Protein AF-A0AAN1BCL3-F1 (afdb_monomer_lite)

Sequence (289 aa):
MATKALRKRTASDFEHLSDETRLIKSPPLQEGLSFIKKKSGDKGGYDYWADVPSSGSYSTDADLGRRLAEEFIAFIGKHHNVGNASLLGSIMLDMEASATRGHKIGFMNAVNKYAMAGGYLSQLPQEEPPESTKHTHDPRPEAVLKLEGLLSEAAALLRANEDLQIAQVALNEHGIHTMYKIPGFRKPDALRDKIIAYRDGLRAFREMPIETFTKENEDQIAADMYEKHEDALREWKGAAPTREGAIEALKLFTEIDVFEGDFRSDGTLAQTLRLAALKYLEGLEGVVA

Radius of gyration: 28.47 Å; chains: 1; bounding box: 70×61×73 Å

pLDDT: mean 75.99, std 19.14, range [32.38, 97.88]

Structure (mmCIF, N/CA/C/O backbone):
data_AF-A0AAN1BCL3-F1
#
_entry.id   AF-A0AAN1BCL3-F1
#
loop_
_atom_site.group_PDB
_atom_site.id
_atom_site.type_symbol
_atom_site.label_atom_id
_atom_site.label_alt_id
_atom_site.label_comp_id
_atom_site.label_asym_id
_atom_site.label_entity_id
_atom_site.label_seq_id
_atom_site.pdbx_PDB_ins_code
_atom_site.Cartn_x
_atom_site.Cartn_y
_atom_site.Cartn_z
_atom_site.occupancy
_atom_site.B_iso_or_equiv
_atom_site.auth_seq_id
_atom_site.auth_comp_id
_atom_site.auth_asym_id
_atom_site.auth_atom_id
_atom_site.pdbx_PDB_model_num
ATOM 1 N N . MET A 1 1 ? -22.009 32.303 44.739 1.00 42.78 1 MET A N 1
ATOM 2 C CA . MET A 1 1 ? -22.139 30.892 45.175 1.00 42.78 1 MET A CA 1
ATOM 3 C C . MET A 1 1 ? -22.782 30.021 44.082 1.00 42.78 1 MET A C 1
ATOM 5 O O . MET A 1 1 ? -23.804 29.404 44.324 1.00 42.78 1 MET A O 1
ATOM 9 N N . ALA A 1 2 ? -22.187 29.945 42.884 1.00 41.62 2 ALA A N 1
ATOM 10 C CA . ALA A 1 2 ? -22.714 29.126 41.773 1.00 41.62 2 ALA A CA 1
ATOM 11 C C . ALA A 1 2 ? -21.654 28.213 41.119 1.00 41.62 2 ALA A C 1
ATOM 13 O O . ALA A 1 2 ? -21.967 27.401 40.261 1.00 41.62 2 ALA A O 1
ATOM 14 N N . THR A 1 3 ? -20.395 28.287 41.560 1.00 37.41 3 THR A N 1
ATOM 15 C CA . THR A 1 3 ? -19.264 27.569 40.947 1.00 37.41 3 THR A CA 1
ATOM 16 C C . THR A 1 3 ? -18.831 26.314 41.711 1.00 37.41 3 THR A C 1
ATOM 18 O O . THR A 1 3 ? -18.108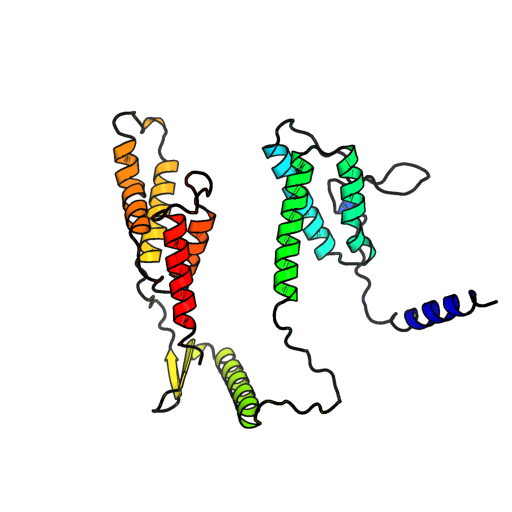 25.485 41.169 1.00 37.41 3 THR A O 1
ATOM 21 N N . LYS A 1 4 ? -19.303 26.114 42.952 1.00 34.88 4 LYS A N 1
ATOM 22 C CA . LYS A 1 4 ? -19.021 24.895 43.739 1.00 34.88 4 LYS A CA 1
ATOM 23 C C . LYS A 1 4 ? -19.988 23.738 43.454 1.00 34.88 4 LYS A C 1
ATOM 25 O O . LYS A 1 4 ? -19.592 22.588 43.603 1.00 34.88 4 LYS A O 1
ATOM 30 N N . ALA A 1 5 ? -21.215 24.022 43.013 1.00 34.91 5 ALA A N 1
ATOM 31 C CA . ALA A 1 5 ? -22.212 22.991 42.712 1.00 34.91 5 ALA A CA 1
ATOM 32 C C . ALA A 1 5 ? -21.953 22.293 41.362 1.00 34.91 5 ALA A C 1
ATOM 34 O O . ALA A 1 5 ? -22.168 21.089 41.248 1.00 34.91 5 ALA A O 1
ATOM 35 N N . LEU A 1 6 ? -21.399 23.008 40.372 1.00 33.75 6 LEU A N 1
ATOM 36 C CA . LEU A 1 6 ? -21.085 22.431 39.059 1.00 33.75 6 LEU A CA 1
ATOM 37 C C . LEU A 1 6 ? -19.873 21.485 39.070 1.00 33.75 6 LEU A C 1
ATOM 39 O O . LEU A 1 6 ? -19.777 20.621 38.211 1.00 33.75 6 LEU A O 1
ATOM 43 N N . ARG A 1 7 ? -18.971 21.613 40.053 1.00 36.62 7 ARG A N 1
ATOM 44 C CA . ARG A 1 7 ? -17.783 20.748 40.186 1.00 36.62 7 ARG A CA 1
ATOM 45 C C . ARG A 1 7 ? -18.067 19.412 40.877 1.00 36.62 7 ARG A C 1
ATOM 47 O O . ARG A 1 7 ? -17.247 18.509 40.794 1.00 36.62 7 ARG A O 1
ATOM 54 N N . LYS A 1 8 ? -19.200 19.296 41.580 1.00 35.00 8 LYS A N 1
ATOM 55 C CA . LYS A 1 8 ? -19.583 18.073 42.305 1.00 35.00 8 LYS A CA 1
ATOM 56 C C . LYS A 1 8 ? -20.411 17.105 41.455 1.00 35.00 8 LYS A C 1
ATOM 58 O O . LYS A 1 8 ? -20.368 15.913 41.719 1.00 35.00 8 LYS A O 1
ATOM 63 N N . ARG A 1 9 ? -21.118 17.596 40.429 1.00 34.34 9 ARG A N 1
ATOM 64 C CA . ARG A 1 9 ? -21.888 16.739 39.509 1.00 34.34 9 ARG A CA 1
ATOM 65 C C . ARG A 1 9 ? -21.005 16.014 38.490 1.00 34.34 9 ARG A C 1
ATOM 67 O O . ARG A 1 9 ? -21.198 14.832 38.276 1.00 34.34 9 ARG A O 1
ATOM 74 N N . THR A 1 10 ? -19.962 16.662 37.974 1.00 37.09 10 THR A N 1
ATOM 75 C CA . THR A 1 10 ? -19.021 16.037 37.024 1.00 37.09 10 THR A CA 1
ATOM 76 C C . THR A 1 10 ? -18.086 14.995 37.642 1.00 37.09 10 THR A C 1
ATOM 78 O O . THR A 1 10 ? -17.540 14.185 36.907 1.00 37.09 10 THR A O 1
ATOM 81 N N . ALA A 1 11 ? -17.906 14.990 38.967 1.00 34.50 11 ALA A N 1
ATOM 82 C CA . ALA A 1 11 ? -17.134 13.950 39.652 1.00 34.50 11 ALA A CA 1
ATOM 83 C C . ALA A 1 11 ? -17.967 12.683 39.923 1.00 34.50 11 ALA A C 1
ATOM 85 O O . ALA A 1 11 ? -17.442 11.582 39.843 1.00 34.50 11 ALA A O 1
ATOM 86 N N . SER A 1 12 ? -19.269 12.835 40.194 1.00 33.59 12 SER A N 1
ATOM 87 C CA . SER A 1 12 ? -20.155 11.713 40.538 1.00 33.59 12 SER A CA 1
ATOM 88 C C . SER A 1 12 ? -20.532 10.850 39.332 1.00 33.59 12 SER A C 1
ATOM 90 O O . SER A 1 12 ? -20.713 9.648 39.491 1.00 33.59 12 SER A O 1
ATOM 92 N N . ASP A 1 13 ? -20.625 11.439 38.137 1.00 33.81 13 ASP A N 1
ATOM 93 C CA . ASP A 1 13 ? -21.008 10.700 36.924 1.00 33.81 13 ASP A CA 1
ATOM 94 C C . ASP A 1 13 ? -19.828 9.914 36.310 1.00 33.81 13 ASP A C 1
ATOM 96 O O . ASP A 1 13 ? -20.034 9.064 35.449 1.00 33.81 13 ASP A O 1
ATOM 100 N N . PHE A 1 14 ? -18.594 10.150 36.779 1.00 36.44 14 PHE A N 1
ATOM 101 C CA . PHE A 1 14 ? -17.396 9.407 36.359 1.00 36.44 14 PHE A CA 1
ATOM 102 C C . PHE A 1 14 ? -17.005 8.259 37.305 1.00 36.44 14 PHE A C 1
ATOM 104 O O . PHE A 1 14 ? -16.210 7.408 36.914 1.00 36.44 14 PHE A O 1
ATOM 111 N N . GLU A 1 15 ? -17.565 8.192 38.517 1.00 34.78 15 GLU A N 1
ATOM 112 C CA . GLU A 1 15 ? -17.268 7.115 39.479 1.00 34.78 15 GLU A CA 1
ATOM 113 C C . GLU A 1 15 ? -18.115 5.847 39.271 1.00 34.78 15 GLU A C 1
ATOM 115 O O . GLU A 1 15 ? -17.874 4.845 39.934 1.00 34.78 15 GLU A O 1
ATOM 120 N N . HIS A 1 16 ? -19.061 5.835 38.321 1.00 32.38 16 HIS A N 1
ATOM 121 C CA . HIS A 1 16 ? -19.922 4.667 38.069 1.00 32.38 16 HIS A CA 1
ATOM 122 C C . HIS A 1 16 ? -19.569 3.824 36.831 1.00 32.38 16 HIS A C 1
ATOM 124 O O . HIS A 1 16 ? -20.281 2.870 36.530 1.00 32.38 16 HIS A O 1
ATOM 130 N N . LEU A 1 17 ? -18.456 4.113 36.146 1.00 37.88 17 LEU A N 1
ATOM 131 C CA . LEU A 1 17 ? -17.944 3.296 35.027 1.00 37.88 17 LEU A CA 1
ATOM 132 C C . LEU A 1 17 ? -16.694 2.471 35.390 1.00 37.88 17 LEU A C 1
ATOM 134 O O . LEU A 1 17 ? -16.038 1.905 34.516 1.00 37.88 17 LEU A O 1
ATOM 138 N N . SER A 1 18 ? -16.340 2.399 36.673 1.00 37.47 18 SER A N 1
ATOM 139 C CA . SER A 1 18 ? -15.049 1.883 37.130 1.00 37.47 18 SER A CA 1
ATOM 140 C C . SER A 1 18 ? -15.035 0.397 37.502 1.00 37.47 18 SER A C 1
ATOM 142 O O . SER A 1 18 ? -14.419 0.070 38.513 1.00 37.47 18 SER A O 1
ATOM 144 N N . ASP A 1 19 ? -15.669 -0.502 36.738 1.00 36.16 19 ASP A N 1
ATOM 145 C CA . ASP A 1 19 ? -15.554 -1.930 37.097 1.00 36.16 19 ASP A CA 1
ATOM 146 C C . ASP A 1 19 ? -15.383 -2.970 35.978 1.00 36.16 19 ASP A C 1
ATOM 148 O O . ASP A 1 19 ? -15.216 -4.140 36.298 1.00 36.16 19 ASP A O 1
ATOM 152 N N . GLU A 1 20 ? -15.296 -2.615 34.683 1.00 35.78 20 GLU A N 1
ATOM 153 C CA . GLU A 1 20 ? -15.062 -3.658 33.649 1.00 35.78 20 GLU A CA 1
ATOM 154 C C . GLU A 1 20 ? -14.077 -3.340 32.508 1.00 35.78 20 GLU A C 1
ATOM 156 O O . GLU A 1 20 ? -13.784 -4.215 31.691 1.00 35.78 20 GLU A O 1
ATOM 161 N N . THR A 1 21 ? -13.438 -2.166 32.460 1.00 40.84 21 THR A N 1
ATOM 162 C CA . THR A 1 21 ? -12.305 -1.957 31.536 1.00 40.84 21 THR A CA 1
ATOM 163 C C . THR A 1 21 ? -10.999 -2.304 32.237 1.00 40.84 21 THR A C 1
ATOM 165 O O . THR A 1 21 ? -10.451 -1.522 33.009 1.00 40.84 21 THR A O 1
ATOM 168 N N . ARG A 1 22 ? -10.471 -3.502 31.959 1.00 41.59 22 ARG A N 1
ATOM 169 C CA . ARG A 1 22 ? -9.084 -3.870 32.281 1.00 41.59 22 ARG A CA 1
ATOM 170 C C . ARG A 1 22 ? -8.158 -2.743 31.804 1.00 41.59 22 ARG A C 1
ATOM 172 O O . ARG A 1 22 ? -7.902 -2.632 30.610 1.00 41.59 22 ARG A O 1
ATOM 179 N N . LEU A 1 23 ? -7.677 -1.902 32.723 1.00 55.88 23 LEU A N 1
ATOM 180 C CA . LEU A 1 23 ? -6.707 -0.843 32.443 1.00 55.88 23 LEU A CA 1
ATOM 181 C C . LEU A 1 23 ? -5.498 -1.472 31.745 1.00 55.88 23 LEU A C 1
ATOM 183 O O . LEU A 1 23 ? -4.721 -2.192 32.376 1.00 55.88 23 LEU A O 1
ATOM 187 N N . ILE A 1 24 ? -5.350 -1.231 30.440 1.00 64.81 24 ILE A N 1
ATOM 188 C CA . ILE A 1 24 ? -4.189 -1.692 29.679 1.00 64.81 24 ILE A CA 1
ATOM 189 C C . ILE A 1 24 ? -2.973 -0.966 30.246 1.00 64.81 24 ILE A C 1
ATOM 191 O O . ILE A 1 24 ? -2.725 0.208 29.963 1.00 64.81 24 ILE A O 1
ATOM 195 N N . LYS A 1 25 ? -2.230 -1.665 31.105 1.00 73.06 25 LYS A N 1
ATOM 196 C CA . LYS A 1 25 ? -1.028 -1.138 31.740 1.00 73.06 25 LYS A CA 1
ATOM 197 C C . LYS A 1 25 ? 0.053 -0.991 30.670 1.00 73.06 25 LYS A C 1
ATOM 199 O O . LYS A 1 25 ? 0.495 -1.977 30.085 1.00 73.06 25 LYS A O 1
ATOM 204 N N . SER A 1 26 ? 0.450 0.247 30.399 1.00 77.69 26 SER A N 1
ATOM 205 C CA . SER A 1 26 ? 1.563 0.553 29.500 1.00 77.69 26 SER A CA 1
ATOM 206 C C . SER A 1 26 ? 2.892 0.340 30.231 1.00 77.69 26 SER A C 1
ATOM 208 O O . SER A 1 26 ? 2.991 0.721 31.404 1.00 77.69 26 SER A O 1
ATOM 210 N N . PRO A 1 27 ? 3.924 -0.225 29.580 1.00 85.00 27 PRO A N 1
ATOM 211 C CA . PRO A 1 27 ? 5.282 -0.133 30.098 1.00 85.00 27 PRO A CA 1
ATOM 212 C C . PRO A 1 27 ? 5.738 1.341 30.121 1.00 85.00 27 PRO A C 1
ATOM 214 O O . PRO A 1 27 ? 5.121 2.189 29.457 1.00 85.00 27 PRO A O 1
ATOM 217 N N . PRO A 1 28 ? 6.793 1.672 30.890 1.00 85.81 28 PRO A N 1
ATOM 218 C CA . PRO A 1 28 ? 7.427 2.987 30.842 1.00 85.81 28 PRO A CA 1
ATOM 219 C C . PRO A 1 28 ? 7.809 3.379 29.408 1.00 85.81 28 PRO A C 1
ATOM 221 O O . PRO A 1 28 ? 8.289 2.546 28.644 1.00 85.81 28 PRO A O 1
ATOM 224 N N . LEU A 1 29 ? 7.607 4.647 29.038 1.00 88.19 29 LEU A N 1
ATOM 225 C CA . LEU A 1 29 ? 7.753 5.099 27.646 1.00 88.19 29 LEU A CA 1
ATOM 226 C C . LEU A 1 29 ? 9.155 4.840 27.087 1.00 88.19 29 LEU A C 1
ATOM 228 O O . LEU A 1 29 ? 9.287 4.360 25.971 1.00 88.19 29 LEU A O 1
ATOM 232 N N . GLN A 1 30 ? 10.188 5.080 27.890 1.00 86.19 30 GLN A N 1
ATOM 233 C CA . GLN A 1 30 ? 11.587 4.871 27.517 1.00 86.19 30 GLN A CA 1
ATOM 234 C C . GLN A 1 30 ? 11.972 3.395 27.313 1.00 86.19 30 GLN A C 1
ATOM 236 O O . GLN A 1 30 ? 13.054 3.109 26.816 1.00 86.19 30 GLN A O 1
ATOM 241 N N . GLU A 1 31 ? 11.126 2.451 27.738 1.00 87.19 31 GLU A N 1
ATOM 242 C CA . GLU A 1 31 ? 11.320 1.017 27.479 1.00 87.19 31 GLU A CA 1
ATOM 243 C C . GLU A 1 31 ? 10.622 0.567 26.189 1.00 87.19 31 GLU A C 1
ATOM 245 O O . GLU A 1 31 ? 10.960 -0.484 25.650 1.00 87.19 31 GLU A O 1
ATOM 250 N N . GLY A 1 32 ? 9.642 1.337 25.704 1.00 88.38 32 GLY A N 1
ATOM 251 C CA . GLY A 1 32 ? 8.846 0.993 24.524 1.00 88.38 32 GLY A CA 1
ATOM 252 C C . GLY A 1 32 ? 9.018 1.919 23.323 1.00 88.38 32 GLY A C 1
ATOM 253 O O . GLY A 1 32 ? 8.498 1.588 22.263 1.00 88.38 32 GLY A O 1
ATOM 254 N N . LEU A 1 33 ? 9.697 3.056 23.491 1.00 94.19 33 LEU A N 1
ATOM 255 C CA . LEU A 1 33 ? 9.977 4.038 22.448 1.00 94.19 33 LEU A CA 1
ATOM 256 C C . LEU A 1 33 ? 11.454 4.439 22.514 1.00 94.19 33 LEU A C 1
ATOM 258 O O . LEU A 1 33 ? 11.887 5.116 23.447 1.00 94.19 33 LEU A O 1
ATOM 262 N N . SER A 1 34 ? 12.215 4.025 21.505 1.00 94.94 34 SER A N 1
ATOM 263 C CA . SER A 1 34 ? 13.675 4.143 21.407 1.00 94.94 34 SER A CA 1
ATOM 264 C C . SER A 1 34 ? 14.190 5.582 21.428 1.00 94.94 34 SER A C 1
ATOM 266 O O . SER A 1 34 ? 15.331 5.831 21.811 1.00 94.94 34 SER A O 1
ATOM 268 N N . PHE A 1 35 ? 13.328 6.524 21.054 1.00 95.38 35 PHE A N 1
ATOM 269 C CA . PHE A 1 35 ? 13.601 7.955 20.970 1.00 95.38 35 PHE A CA 1
ATOM 270 C C . PHE A 1 35 ? 13.055 8.740 22.173 1.00 95.38 35 PHE A C 1
ATOM 272 O O . PHE A 1 35 ? 12.990 9.967 22.135 1.00 95.38 35 PHE A O 1
ATOM 279 N N . ILE A 1 36 ? 12.639 8.053 23.244 1.00 94.62 36 ILE A N 1
ATOM 280 C CA . ILE A 1 36 ? 12.182 8.685 24.482 1.00 94.62 36 ILE A CA 1
ATOM 281 C C . ILE A 1 36 ? 13.123 8.330 25.624 1.00 94.62 36 ILE A C 1
ATOM 283 O O . ILE A 1 36 ? 13.410 7.163 25.884 1.00 94.62 36 ILE A O 1
ATOM 287 N N . LYS A 1 37 ? 13.536 9.340 26.390 1.00 93.00 37 LYS A N 1
ATOM 288 C CA . LYS A 1 37 ? 14.281 9.140 27.637 1.00 93.00 37 LYS A CA 1
ATOM 289 C C . LYS A 1 37 ? 13.592 9.803 28.811 1.00 93.00 37 LYS A C 1
ATOM 291 O O . LYS A 1 37 ? 13.011 10.880 28.715 1.00 93.00 37 LYS A O 1
ATOM 296 N N . LYS A 1 38 ? 13.680 9.162 29.974 1.00 89.56 38 LYS A N 1
ATOM 297 C CA . LYS A 1 38 ? 13.259 9.781 31.232 1.00 89.56 38 LYS A CA 1
ATOM 298 C C . LYS A 1 38 ? 14.266 10.869 31.604 1.00 89.56 38 LYS A C 1
ATOM 300 O O . LYS A 1 38 ? 15.465 10.601 31.641 1.00 89.56 38 LYS A O 1
ATOM 305 N N . LYS A 1 39 ? 13.789 12.079 31.899 1.00 87.31 39 LYS A N 1
ATOM 306 C CA . LYS A 1 39 ? 14.662 13.171 32.353 1.00 87.31 39 LYS A CA 1
ATOM 307 C C . LYS A 1 39 ? 15.209 12.837 33.744 1.00 87.31 39 LYS A C 1
ATOM 309 O O . LYS A 1 39 ? 14.451 12.493 34.651 1.00 87.31 39 LYS A O 1
ATOM 314 N N . SER A 1 40 ? 16.526 12.931 33.905 1.00 71.62 40 SER A N 1
ATOM 315 C CA . SER A 1 40 ? 17.203 12.728 35.188 1.00 71.62 40 SER A CA 1
ATOM 316 C C . SER A 1 40 ? 17.125 14.013 36.020 1.00 71.62 40 SER A C 1
ATOM 318 O O . SER A 1 40 ? 17.829 14.976 35.729 1.00 71.62 40 SER A O 1
ATOM 320 N N . GLY A 1 41 ? 16.252 14.056 37.033 1.00 62.88 41 GLY A N 1
ATOM 321 C CA . GLY A 1 41 ? 16.150 15.177 37.979 1.00 62.88 41 GLY A CA 1
ATOM 322 C C . GLY A 1 41 ? 14.835 15.216 38.772 1.00 62.88 41 GLY A C 1
ATOM 323 O O . GLY A 1 41 ? 13.891 14.498 38.453 1.00 62.88 41 GLY A O 1
ATOM 324 N N . ASP A 1 42 ? 14.764 16.094 39.784 1.00 52.94 42 ASP A N 1
ATOM 325 C CA . ASP A 1 42 ? 13.612 16.258 40.704 1.00 52.94 42 ASP A CA 1
ATOM 326 C C . ASP A 1 42 ? 12.309 16.717 40.025 1.00 52.94 42 ASP A C 1
ATOM 328 O O . ASP A 1 42 ? 11.222 16.631 40.597 1.00 52.94 42 ASP A O 1
ATOM 332 N N . LYS A 1 43 ? 12.394 17.194 38.781 1.00 54.84 43 LYS A N 1
ATOM 333 C CA . LYS A 1 43 ? 11.236 17.494 37.939 1.00 54.84 43 LYS A CA 1
ATOM 334 C C . LYS A 1 43 ? 11.010 16.298 37.024 1.00 54.84 43 LYS A C 1
ATOM 336 O O . LYS A 1 43 ? 11.602 16.220 35.951 1.00 54.84 43 LYS A O 1
ATOM 341 N N . GLY A 1 44 ? 10.201 15.344 37.480 1.00 65.31 44 GLY A N 1
ATOM 342 C CA . GLY A 1 44 ? 9.823 14.181 36.678 1.00 65.31 44 GLY A CA 1
ATOM 343 C C . GLY A 1 44 ? 9.318 14.575 35.282 1.00 65.31 44 GLY A C 1
ATOM 344 O O . GLY A 1 44 ? 8.756 15.651 35.092 1.00 65.31 44 GLY A O 1
ATOM 345 N N . GLY A 1 45 ? 9.532 13.706 34.295 1.00 83.69 45 GLY A N 1
ATOM 346 C CA . GLY A 1 45 ? 9.108 13.934 32.915 1.00 83.69 45 GLY A CA 1
ATOM 347 C C . GLY A 1 45 ? 9.940 13.143 31.912 1.00 83.69 45 GLY A C 1
ATOM 348 O O . GLY A 1 45 ? 10.849 12.396 32.287 1.00 83.69 45 GLY A O 1
ATOM 349 N N . TYR A 1 46 ? 9.630 13.339 30.634 1.00 89.50 46 TYR A N 1
ATOM 350 C CA . TYR A 1 46 ? 10.317 12.706 29.514 1.00 89.50 46 TYR A CA 1
ATOM 351 C C . TYR A 1 46 ? 10.907 13.759 28.574 1.00 89.50 46 TYR A C 1
ATOM 353 O O . TYR A 1 46 ? 10.434 14.899 28.505 1.00 89.50 46 TYR A O 1
ATOM 361 N N . ASP A 1 47 ? 12.000 13.380 27.932 1.00 90.88 47 ASP A N 1
ATOM 362 C CA . ASP A 1 47 ? 12.456 13.923 26.663 1.00 90.88 47 ASP A CA 1
ATOM 363 C C . ASP A 1 47 ? 11.865 13.022 25.581 1.00 90.88 47 ASP A C 1
ATOM 365 O O . ASP A 1 47 ? 12.163 11.825 25.544 1.00 90.88 47 ASP A O 1
ATOM 369 N N . TYR A 1 48 ? 10.944 13.576 24.801 1.00 93.31 48 TYR A N 1
ATOM 370 C CA . TYR A 1 48 ? 10.155 12.856 23.810 1.00 93.31 48 TYR A CA 1
ATOM 371 C C . TYR A 1 48 ? 10.844 12.795 22.439 1.00 93.31 48 TYR A C 1
ATOM 373 O O . TYR A 1 48 ? 10.262 12.249 21.501 1.00 93.31 48 TYR A O 1
ATOM 381 N N . TRP A 1 49 ? 12.056 13.350 22.317 1.00 95.44 49 TRP A N 1
ATOM 382 C CA . TRP A 1 49 ? 12.892 13.263 21.121 1.00 95.44 49 TRP A CA 1
ATOM 383 C C . TRP A 1 49 ? 14.383 13.191 21.490 1.00 95.44 49 TRP A C 1
ATOM 385 O O . TRP A 1 49 ? 15.200 14.040 21.123 1.00 95.44 49 TRP A O 1
ATOM 395 N N . ALA A 1 50 ? 14.731 12.157 22.247 1.00 93.50 50 ALA A N 1
ATOM 396 C CA . ALA A 1 50 ? 16.056 11.955 22.807 1.00 93.50 50 ALA A CA 1
ATOM 397 C C . ALA A 1 50 ? 16.950 11.115 21.881 1.00 93.50 50 ALA A C 1
ATOM 399 O O . ALA A 1 50 ? 16.539 10.071 21.377 1.00 93.50 50 ALA A O 1
ATOM 400 N N . ASP A 1 51 ? 18.198 11.562 21.704 1.00 90.69 51 ASP A N 1
ATOM 401 C CA . ASP A 1 51 ? 19.289 10.818 21.049 1.00 90.69 51 ASP A CA 1
ATOM 402 C C . ASP A 1 51 ? 19.013 10.363 19.609 1.00 90.69 51 ASP A C 1
ATOM 404 O O . ASP A 1 51 ? 19.639 9.422 19.119 1.00 90.69 51 ASP A O 1
ATOM 408 N N . VAL A 1 52 ? 18.112 11.048 18.904 1.00 95.19 52 VAL A N 1
ATOM 409 C CA . VAL A 1 52 ? 17.867 10.782 17.486 1.00 95.19 52 VAL A CA 1
ATOM 410 C C . VAL A 1 52 ? 18.995 11.408 16.654 1.00 95.19 52 VAL A C 1
ATOM 412 O O . VAL A 1 52 ? 19.131 12.636 16.644 1.00 95.19 52 VAL A O 1
ATOM 415 N N . PRO A 1 53 ? 19.827 10.607 15.961 1.00 93.06 53 PRO A N 1
ATOM 416 C CA . PRO A 1 53 ? 20.946 11.134 15.194 1.00 93.06 53 PRO A CA 1
ATOM 417 C C . PRO A 1 53 ? 20.468 11.900 13.957 1.00 93.06 53 PRO A C 1
ATOM 419 O O . PRO A 1 53 ? 19.533 11.492 13.276 1.00 93.06 53 PRO A O 1
ATOM 422 N N . SER A 1 54 ? 21.170 12.984 13.629 1.00 90.50 54 SER A N 1
ATOM 423 C CA . SER A 1 54 ? 21.049 13.661 12.337 1.00 90.50 54 SER A CA 1
ATOM 424 C C . SER A 1 54 ? 22.135 13.159 11.397 1.00 90.50 54 SER A C 1
ATOM 426 O O . SER A 1 54 ? 23.318 13.188 11.739 1.00 90.50 54 SER A O 1
ATOM 428 N N . SER A 1 55 ? 21.739 12.705 10.211 1.00 85.19 55 SER A N 1
ATOM 429 C CA . SER A 1 55 ? 22.667 12.256 9.167 1.00 85.19 55 SER A CA 1
ATOM 430 C C . SER A 1 55 ? 23.164 13.398 8.275 1.00 85.19 55 SER A C 1
ATOM 432 O O . SER A 1 55 ? 24.083 13.208 7.482 1.00 85.19 55 SER A O 1
ATOM 434 N N . GLY A 1 56 ? 22.529 14.573 8.357 1.00 84.06 56 GLY A N 1
ATOM 435 C CA . GLY A 1 56 ? 22.740 15.687 7.427 1.00 84.06 56 GLY A CA 1
ATOM 436 C C . GLY A 1 56 ? 22.097 15.488 6.047 1.00 84.06 56 GLY A C 1
ATOM 437 O O . GLY A 1 56 ? 22.109 16.415 5.239 1.00 84.06 56 GLY A O 1
ATOM 438 N N . SER A 1 57 ? 21.500 14.321 5.777 1.00 93.56 57 SER A N 1
ATOM 439 C CA . SER A 1 57 ? 20.747 14.031 4.556 1.00 93.56 57 SER A CA 1
ATOM 440 C C . SER A 1 57 ? 19.248 14.045 4.834 1.00 93.56 57 SER A C 1
ATOM 442 O O . SER A 1 57 ? 18.756 13.338 5.713 1.00 93.56 57 SER A O 1
ATOM 444 N N . TYR A 1 58 ? 18.499 14.809 4.036 1.00 93.25 58 TYR A N 1
ATOM 445 C CA . TYR A 1 58 ? 17.045 14.890 4.166 1.00 93.25 58 TYR A CA 1
ATOM 446 C C . TYR A 1 58 ? 16.364 13.522 4.030 1.00 93.25 58 TYR A C 1
ATOM 448 O O . TYR A 1 58 ? 15.478 13.212 4.823 1.00 93.25 58 TYR A O 1
ATOM 456 N N . SER A 1 59 ? 16.761 12.713 3.040 1.00 86.69 59 SER A N 1
ATOM 457 C CA . SER A 1 59 ? 16.130 11.415 2.771 1.00 86.69 59 SER A CA 1
ATOM 458 C C . SER A 1 59 ? 16.384 10.423 3.903 1.00 86.69 59 SER A C 1
ATOM 460 O O . SER A 1 59 ? 15.447 9.803 4.395 1.00 86.69 59 SER A O 1
ATOM 462 N N . THR A 1 60 ? 17.626 10.341 4.376 1.00 94.44 60 THR A N 1
ATOM 463 C CA . THR A 1 60 ? 18.016 9.459 5.480 1.00 94.44 60 THR A CA 1
ATOM 464 C C . THR A 1 60 ? 17.320 9.849 6.785 1.00 94.44 60 THR A C 1
ATOM 466 O O . THR A 1 60 ? 16.794 8.985 7.485 1.00 94.44 60 THR A O 1
ATOM 469 N N . ASP A 1 61 ? 17.251 11.147 7.094 1.00 93.94 61 ASP A N 1
ATOM 470 C CA . ASP A 1 61 ? 16.529 11.649 8.267 1.00 93.94 61 ASP A CA 1
ATOM 471 C C . ASP A 1 61 ? 15.011 11.414 8.147 1.00 93.94 61 ASP A C 1
ATOM 473 O O . ASP A 1 61 ? 14.341 11.116 9.136 1.00 93.94 61 ASP A O 1
ATOM 477 N N . ALA A 1 62 ? 14.444 11.521 6.940 1.00 95.19 62 ALA A N 1
ATOM 478 C CA . ALA A 1 62 ? 13.035 11.214 6.694 1.00 95.19 62 ALA A CA 1
ATOM 479 C C . ALA A 1 62 ? 12.729 9.721 6.860 1.00 95.19 62 ALA A C 1
ATOM 481 O O . ALA A 1 62 ? 11.707 9.367 7.453 1.00 95.19 62 ALA A O 1
ATOM 482 N N . ASP A 1 63 ? 13.618 8.841 6.408 1.00 96.50 63 ASP A N 1
ATOM 483 C CA . ASP A 1 63 ? 13.489 7.404 6.634 1.00 96.50 63 ASP A CA 1
ATOM 484 C C . ASP A 1 63 ? 13.603 7.040 8.114 1.00 96.50 63 ASP A C 1
ATOM 486 O O . ASP A 1 63 ? 12.821 6.219 8.601 1.00 96.50 63 ASP A O 1
ATOM 490 N N . LEU A 1 64 ? 14.518 7.674 8.851 1.00 96.88 64 LEU A N 1
ATOM 491 C CA . LEU A 1 64 ? 14.616 7.491 10.297 1.00 96.88 64 LEU A CA 1
ATOM 492 C C . LEU A 1 64 ? 13.347 7.988 11.002 1.00 96.88 64 LEU A C 1
ATOM 494 O O . LEU A 1 64 ? 12.755 7.245 11.780 1.00 96.88 64 LEU A O 1
ATOM 498 N N . GLY A 1 65 ? 12.866 9.189 10.666 1.00 96.81 65 GLY A N 1
ATOM 499 C CA . GLY A 1 65 ? 11.613 9.731 11.200 1.00 96.81 65 GLY A CA 1
ATOM 500 C C . GLY A 1 65 ? 10.414 8.812 10.949 1.00 96.81 65 GLY A C 1
ATOM 501 O O . GLY A 1 65 ? 9.611 8.587 11.852 1.00 96.81 65 GLY A O 1
ATOM 502 N N . ARG A 1 66 ? 10.320 8.214 9.754 1.00 97.75 66 ARG A N 1
ATOM 503 C CA . ARG A 1 66 ? 9.287 7.221 9.421 1.00 97.75 66 ARG A CA 1
ATOM 504 C C . ARG A 1 66 ? 9.367 5.979 10.312 1.00 97.75 66 ARG A C 1
ATOM 506 O O . ARG A 1 66 ? 8.339 5.561 10.834 1.00 97.75 66 ARG A O 1
ATOM 513 N N . ARG A 1 67 ? 10.561 5.410 10.514 1.00 97.56 67 ARG A N 1
ATOM 514 C CA . ARG A 1 67 ? 10.749 4.224 11.375 1.00 97.56 67 ARG A CA 1
ATOM 515 C C . ARG A 1 67 ? 10.348 4.499 12.825 1.00 97.56 67 ARG A C 1
ATOM 517 O O . ARG A 1 67 ? 9.662 3.682 13.430 1.00 97.56 67 ARG A O 1
ATOM 524 N N . LEU A 1 68 ? 10.720 5.661 13.363 1.00 97.88 68 LEU A N 1
ATOM 525 C CA . LEU A 1 68 ? 10.348 6.060 14.727 1.00 97.88 68 LEU A CA 1
ATOM 526 C C . LEU A 1 68 ? 8.834 6.293 14.865 1.00 97.88 68 LEU A C 1
ATOM 528 O O . LEU A 1 68 ? 8.249 5.970 15.897 1.00 97.88 68 LEU A O 1
ATOM 532 N N . ALA A 1 69 ? 8.168 6.794 13.820 1.00 97.38 69 ALA A N 1
ATOM 533 C CA . ALA A 1 69 ? 6.710 6.886 13.800 1.00 97.38 69 ALA A CA 1
ATOM 534 C C . ALA A 1 69 ? 6.035 5.510 13.766 1.00 97.38 69 ALA A C 1
ATOM 536 O O . ALA A 1 69 ? 5.028 5.316 14.436 1.00 97.38 69 ALA A O 1
ATOM 537 N N . GLU A 1 70 ? 6.569 4.545 13.018 1.00 96.56 70 GLU A N 1
ATOM 538 C CA . GLU A 1 70 ? 6.049 3.170 13.011 1.00 96.56 70 GLU A CA 1
ATOM 539 C C . GLU A 1 70 ? 6.188 2.511 14.393 1.00 96.56 70 GLU A C 1
ATOM 541 O O . GLU A 1 70 ? 5.241 1.880 14.866 1.00 96.56 70 GLU A O 1
ATOM 546 N N . GLU A 1 71 ? 7.310 2.736 15.083 1.00 96.62 71 GLU A N 1
ATOM 547 C CA . GLU A 1 71 ? 7.506 2.327 16.480 1.00 96.62 71 GLU A CA 1
ATOM 548 C C . GLU A 1 71 ? 6.475 2.984 17.415 1.00 96.62 71 GLU A C 1
ATOM 550 O O . GLU A 1 71 ? 5.809 2.298 18.195 1.00 96.62 71 GLU A O 1
ATOM 555 N N . PHE A 1 72 ? 6.272 4.299 17.280 1.00 96.12 72 PHE A N 1
ATOM 556 C CA . PHE A 1 72 ? 5.261 5.053 18.022 1.00 96.12 72 PHE A CA 1
ATOM 557 C C . PHE A 1 72 ? 3.845 4.512 17.815 1.00 96.12 72 PHE A C 1
ATOM 559 O O . PHE A 1 72 ? 3.133 4.258 18.789 1.00 96.12 72 PHE A O 1
ATOM 566 N N . ILE A 1 73 ? 3.439 4.299 16.563 1.00 95.25 73 ILE A N 1
ATOM 567 C CA . ILE A 1 73 ? 2.111 3.784 16.218 1.00 95.25 73 ILE A CA 1
ATOM 568 C C . ILE A 1 73 ? 1.913 2.371 16.775 1.00 95.25 73 ILE A C 1
ATOM 570 O O . ILE A 1 73 ? 0.868 2.086 17.366 1.00 95.25 73 ILE A O 1
ATOM 574 N N . ALA A 1 74 ? 2.918 1.498 16.651 1.00 93.88 74 ALA A N 1
ATOM 575 C CA . ALA A 1 74 ? 2.867 0.153 17.218 1.00 93.88 74 ALA A CA 1
ATOM 576 C C . ALA A 1 74 ? 2.702 0.189 18.747 1.00 93.88 74 ALA A C 1
ATOM 578 O O . ALA A 1 74 ? 1.884 -0.551 19.304 1.00 93.88 74 ALA A O 1
ATOM 579 N N . PHE A 1 75 ? 3.426 1.084 19.424 1.00 93.81 75 PHE A N 1
ATOM 580 C CA . PHE A 1 75 ? 3.335 1.267 20.868 1.00 93.81 75 PHE A CA 1
ATOM 581 C C . PHE A 1 75 ? 1.944 1.732 21.308 1.00 93.81 75 PHE A C 1
ATOM 583 O O . PHE A 1 75 ? 1.329 1.092 22.165 1.00 93.81 75 PHE A O 1
ATOM 590 N N . ILE A 1 76 ? 1.413 2.811 20.718 1.00 90.50 76 ILE A N 1
ATOM 591 C CA . ILE A 1 76 ? 0.104 3.347 21.122 1.00 90.50 76 ILE A CA 1
ATOM 592 C C . ILE A 1 76 ? -1.051 2.429 20.719 1.00 90.50 76 ILE A C 1
ATOM 594 O O . ILE A 1 76 ? -2.052 2.394 21.426 1.00 90.50 76 ILE A O 1
ATOM 598 N N . GLY A 1 77 ? -0.917 1.653 19.638 1.00 88.00 77 GLY A N 1
ATOM 599 C CA . GLY A 1 77 ? -1.904 0.640 19.262 1.00 88.00 77 GLY A CA 1
ATOM 600 C C . GLY A 1 77 ? -1.959 -0.501 20.280 1.00 88.00 77 GLY A C 1
ATOM 601 O O . GLY A 1 77 ? -3.035 -0.875 20.756 1.00 88.00 77 GLY A O 1
ATOM 602 N N . LYS A 1 78 ? -0.789 -1.016 20.683 1.00 88.88 78 LYS A N 1
ATOM 603 C CA . LYS A 1 78 ? -0.669 -2.098 21.674 1.00 88.88 78 LYS A CA 1
ATOM 604 C C . LYS A 1 78 ? -1.048 -1.657 23.089 1.00 88.88 78 LYS A C 1
ATOM 606 O O . LYS A 1 78 ? -1.604 -2.444 23.852 1.00 88.88 78 LYS A O 1
ATOM 611 N N . HIS A 1 79 ? -0.752 -0.410 23.442 1.00 88.19 79 HIS A N 1
ATOM 612 C CA . HIS A 1 79 ? -0.974 0.159 24.769 1.00 88.19 79 HIS A CA 1
ATOM 613 C C . HIS A 1 79 ? -1.956 1.335 24.711 1.00 88.19 79 HIS A C 1
ATOM 615 O O . HIS A 1 79 ? -1.679 2.402 25.259 1.00 88.19 79 HIS A O 1
ATOM 621 N N . HIS A 1 80 ? -3.097 1.168 24.041 1.00 79.81 80 HIS A N 1
ATOM 622 C CA . HIS A 1 80 ? -4.069 2.247 23.868 1.00 79.81 80 HIS A CA 1
ATOM 623 C C . HIS A 1 80 ? -4.700 2.648 25.212 1.00 79.81 80 HIS A C 1
ATOM 625 O O . HIS A 1 80 ? -5.407 1.881 25.861 1.00 79.81 80 HIS A O 1
ATOM 631 N N . ASN A 1 81 ? -4.406 3.868 25.660 1.00 79.69 81 ASN A N 1
ATOM 632 C CA . ASN A 1 81 ? -4.987 4.488 26.849 1.00 79.69 81 ASN A CA 1
ATOM 633 C C . ASN A 1 81 ? -4.981 6.018 26.691 1.00 79.69 81 ASN A C 1
ATOM 635 O O . ASN A 1 81 ? -4.294 6.557 25.820 1.00 79.69 81 ASN A O 1
ATOM 639 N N . VAL A 1 82 ? -5.730 6.722 27.545 1.00 70.81 82 VAL A N 1
ATOM 640 C CA . VAL A 1 82 ? -5.883 8.190 27.478 1.00 70.81 82 VAL A CA 1
ATOM 641 C C . VAL A 1 82 ? -4.538 8.922 27.581 1.00 70.81 82 VAL A C 1
ATOM 643 O O . VAL A 1 82 ? -4.334 9.923 26.900 1.00 70.81 82 VAL A O 1
ATOM 646 N N . GLY A 1 83 ? -3.597 8.410 28.382 1.00 73.38 83 GLY A N 1
ATOM 647 C CA . GLY A 1 83 ? -2.251 8.981 28.488 1.00 73.38 83 GLY A CA 1
ATOM 648 C C . GLY A 1 83 ? -1.498 8.902 27.160 1.00 73.38 83 GLY A C 1
ATOM 649 O O . GLY A 1 83 ? -1.015 9.914 26.650 1.00 73.38 83 GLY A O 1
ATOM 650 N N . ASN A 1 84 ? -1.489 7.717 26.552 1.00 80.19 84 ASN A N 1
ATOM 651 C CA . ASN A 1 84 ? -0.811 7.452 25.287 1.00 80.19 84 ASN A CA 1
ATOM 652 C C . ASN A 1 84 ? -1.457 8.183 24.096 1.00 80.19 84 ASN A C 1
ATOM 654 O O . ASN A 1 84 ? -0.747 8.578 23.174 1.00 80.19 84 ASN A O 1
ATOM 658 N N . ALA A 1 85 ? -2.765 8.461 24.148 1.00 72.19 85 ALA A N 1
ATOM 659 C CA . ALA A 1 85 ? -3.463 9.261 23.135 1.00 72.19 85 ALA A CA 1
ATOM 660 C C . ALA A 1 85 ? -2.954 10.714 23.038 1.00 72.19 85 ALA A C 1
ATOM 662 O O . ALA A 1 85 ? -3.104 11.351 21.998 1.00 72.19 85 ALA A O 1
ATOM 663 N N . SER A 1 86 ? -2.331 11.241 24.098 1.00 78.69 86 SER A N 1
ATOM 664 C CA . SER A 1 86 ? -1.806 12.614 24.136 1.00 78.69 86 SER A CA 1
ATOM 665 C C . SER A 1 86 ? -0.324 12.742 23.749 1.00 78.69 86 SER A C 1
ATOM 667 O O . SER A 1 86 ? 0.163 13.854 23.540 1.00 78.69 86 SER A O 1
ATOM 669 N N . LEU A 1 87 ? 0.392 11.619 23.605 1.00 85.94 87 LEU A N 1
ATOM 670 C CA . LEU A 1 87 ? 1.848 11.595 23.410 1.00 85.94 87 LEU A CA 1
ATOM 671 C C . LEU A 1 87 ? 2.317 12.287 22.134 1.00 85.94 87 LEU A C 1
ATOM 673 O O . LEU A 1 87 ? 3.379 12.906 22.145 1.00 85.94 87 LEU A O 1
ATOM 677 N N . LEU A 1 88 ? 1.531 12.218 21.053 1.00 91.38 88 LEU A N 1
ATOM 678 C CA . LEU A 1 88 ? 1.908 12.828 19.776 1.00 91.38 88 LEU A CA 1
ATOM 679 C C . LEU A 1 88 ? 2.193 14.328 19.934 1.00 91.38 88 LEU A C 1
ATOM 681 O O . LEU A 1 88 ? 3.169 14.825 19.382 1.00 91.38 88 LEU A O 1
ATOM 685 N N . GLY A 1 89 ? 1.393 15.035 20.738 1.00 85.56 89 GLY A N 1
ATOM 686 C CA . GLY A 1 89 ? 1.606 16.457 21.001 1.00 85.56 89 GLY A CA 1
ATOM 687 C C . GLY A 1 89 ? 2.932 16.731 21.714 1.00 85.56 89 GLY A C 1
ATOM 688 O O . GLY A 1 89 ? 3.650 17.652 21.337 1.00 85.56 89 GLY A O 1
ATOM 689 N N . SER A 1 90 ? 3.293 15.912 22.706 1.00 88.44 90 SER A N 1
ATOM 690 C CA . SER A 1 90 ? 4.568 16.047 23.425 1.00 88.44 90 SER A CA 1
ATOM 691 C C . SER A 1 90 ? 5.775 15.723 22.545 1.00 88.44 90 SER A C 1
ATOM 693 O O . SER A 1 90 ? 6.754 16.464 22.573 1.00 88.44 90 SER A O 1
ATOM 695 N N . ILE A 1 91 ? 5.681 14.678 21.718 1.00 94.56 91 ILE A N 1
ATOM 696 C CA . ILE A 1 91 ? 6.717 14.319 20.739 1.00 94.56 91 ILE A CA 1
ATOM 697 C C . ILE A 1 91 ? 6.924 15.464 19.747 1.00 94.56 91 ILE A C 1
ATOM 699 O O . ILE A 1 91 ? 8.055 15.878 19.521 1.00 94.56 91 ILE A O 1
ATOM 703 N N . MET 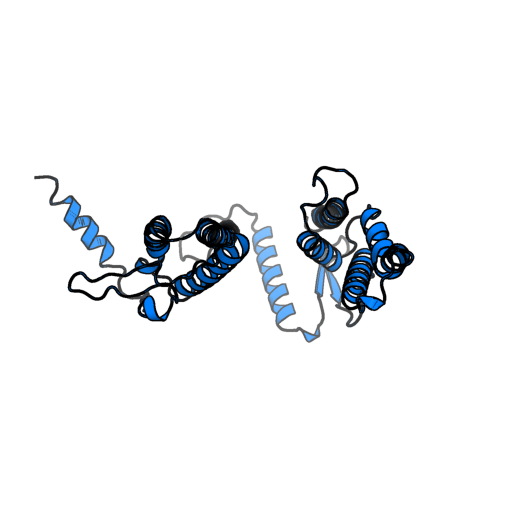A 1 92 ? 5.845 16.031 19.201 1.00 93.81 92 MET A N 1
ATOM 704 C CA . MET A 1 92 ? 5.943 17.139 18.248 1.00 93.81 92 MET A CA 1
ATOM 705 C C . MET A 1 92 ? 6.602 18.388 18.843 1.00 93.81 92 MET A C 1
ATOM 707 O O . MET A 1 92 ? 7.363 19.053 18.144 1.00 93.81 92 MET A O 1
ATOM 711 N N . LEU A 1 93 ? 6.332 18.711 20.111 1.00 91.12 93 LEU A N 1
ATOM 712 C CA . LEU A 1 93 ? 6.960 19.855 20.779 1.00 91.12 93 LEU A CA 1
ATOM 713 C C . LEU A 1 93 ? 8.476 19.672 20.922 1.00 91.12 93 LEU A C 1
ATOM 715 O O . LEU A 1 93 ? 9.225 20.603 20.627 1.00 91.12 93 LEU A O 1
ATOM 719 N N . ASP A 1 94 ? 8.930 18.481 21.315 1.00 92.12 94 ASP A N 1
ATOM 720 C CA . ASP A 1 94 ? 10.364 18.202 21.452 1.00 92.12 94 ASP A CA 1
ATOM 721 C C . ASP A 1 94 ? 11.041 18.065 20.073 1.00 92.12 94 ASP A C 1
ATOM 723 O O . ASP A 1 94 ? 12.132 18.600 19.864 1.00 92.12 94 ASP A O 1
ATOM 727 N N . MET A 1 95 ? 10.358 17.475 19.081 1.00 94.75 95 MET A N 1
ATOM 728 C CA . MET A 1 95 ? 10.809 17.470 17.684 1.00 94.75 95 MET A CA 1
ATOM 729 C C . MET A 1 95 ? 10.986 18.881 17.134 1.00 94.75 95 MET A C 1
ATOM 731 O O . MET A 1 95 ? 11.908 19.122 16.355 1.00 94.75 95 MET A O 1
ATOM 735 N N . GLU A 1 96 ? 10.109 19.821 17.492 1.00 92.44 96 GLU A N 1
ATOM 736 C CA . GLU A 1 96 ? 10.205 21.185 16.983 1.00 92.44 96 GLU A CA 1
ATOM 737 C C . GLU A 1 96 ? 11.533 21.836 17.376 1.00 92.44 96 GLU A C 1
ATOM 739 O O . GLU A 1 96 ? 12.142 22.515 16.548 1.00 92.44 96 GLU A O 1
ATOM 744 N N . ALA A 1 97 ? 12.009 21.538 18.587 1.00 88.69 97 ALA A N 1
ATOM 745 C CA . ALA A 1 97 ? 13.235 22.081 19.150 1.00 88.69 97 ALA A CA 1
ATOM 746 C C . ALA A 1 97 ? 14.523 21.454 18.587 1.00 88.69 97 ALA A C 1
ATOM 748 O O . ALA A 1 97 ? 15.532 22.154 18.497 1.00 88.69 97 ALA A O 1
ATOM 749 N N . SER A 1 98 ? 14.525 20.161 18.236 1.00 89.62 98 SER A N 1
ATOM 750 C CA . SER A 1 98 ? 15.775 19.423 17.965 1.00 89.62 98 SER A CA 1
ATOM 751 C C . SER A 1 98 ? 15.782 18.564 16.696 1.00 89.62 98 SER A C 1
ATOM 753 O O . SER A 1 98 ? 16.859 18.232 16.195 1.00 89.62 98 SER A O 1
ATOM 755 N N . ALA A 1 99 ? 14.623 18.215 16.131 1.00 94.06 99 ALA A N 1
ATOM 756 C CA . ALA A 1 99 ? 14.550 17.351 14.957 1.00 94.06 99 ALA A CA 1
ATOM 757 C C . ALA A 1 99 ? 14.831 18.120 13.657 1.00 94.06 99 ALA A C 1
ATOM 759 O O . ALA A 1 99 ? 14.421 19.269 13.467 1.00 94.06 99 ALA A O 1
ATOM 760 N N . THR A 1 100 ? 15.475 17.454 12.697 1.00 95.75 100 THR A N 1
ATOM 761 C CA . THR A 1 100 ? 15.657 18.018 11.350 1.00 95.75 100 THR A CA 1
ATOM 762 C C . THR A 1 100 ? 14.341 18.035 10.566 1.00 95.75 100 THR A C 1
ATOM 764 O O . THR A 1 100 ? 13.372 17.347 10.899 1.00 95.75 100 THR A O 1
ATOM 767 N N . ARG A 1 101 ? 14.301 18.795 9.463 1.00 94.31 101 ARG A N 1
ATOM 768 C CA . ARG A 1 101 ? 13.138 18.814 8.560 1.00 94.31 101 ARG A CA 1
ATOM 769 C C . ARG A 1 101 ? 12.796 17.417 8.027 1.00 94.31 101 ARG A C 1
ATOM 771 O O . ARG A 1 101 ? 11.615 17.103 7.922 1.00 94.31 101 ARG A O 1
ATOM 778 N N . GLY A 1 102 ? 13.806 16.598 7.714 1.00 92.06 102 GLY A N 1
ATOM 779 C CA . GLY A 1 102 ? 13.614 15.220 7.252 1.00 92.06 102 GLY A CA 1
ATOM 780 C C . GLY A 1 102 ? 12.852 14.397 8.285 1.00 92.06 102 GLY A C 1
ATOM 781 O O . GLY A 1 102 ? 11.770 13.902 7.983 1.00 92.06 102 GLY A O 1
ATOM 782 N N . HIS A 1 103 ? 13.337 14.373 9.531 1.00 97.75 103 HIS A N 1
ATOM 783 C CA . HIS A 1 103 ? 12.680 13.682 10.643 1.00 97.75 103 HIS A CA 1
ATOM 784 C C . HIS A 1 103 ? 11.212 14.084 10.815 1.00 97.75 103 HIS A C 1
ATOM 786 O O . HIS A 1 103 ? 10.342 13.215 10.862 1.00 97.75 103 HIS A O 1
ATOM 792 N N . LYS A 1 104 ? 10.929 15.395 10.860 1.00 96.50 104 LYS A N 1
ATOM 793 C CA . LYS A 1 104 ? 9.567 15.938 11.014 1.00 96.50 104 LYS A CA 1
ATOM 794 C C . LYS A 1 104 ? 8.637 15.454 9.904 1.00 96.50 104 LYS A C 1
ATOM 796 O O . LYS A 1 104 ? 7.555 14.944 10.186 1.00 96.50 104 LYS A O 1
ATOM 801 N N . ILE A 1 105 ? 9.066 15.575 8.648 1.00 95.75 105 ILE A N 1
ATOM 802 C CA . ILE A 1 105 ? 8.248 15.173 7.497 1.00 95.75 105 ILE A CA 1
ATOM 803 C C . ILE A 1 105 ? 8.064 13.653 7.449 1.00 95.75 105 ILE A C 1
ATOM 805 O O . ILE A 1 105 ? 6.944 13.186 7.256 1.00 95.75 105 ILE A O 1
ATOM 809 N N . GLY A 1 106 ? 9.130 12.879 7.660 1.00 92.69 106 GLY A N 1
ATOM 810 C CA . GLY A 1 106 ? 9.075 11.418 7.675 1.00 92.69 106 GLY A CA 1
ATOM 811 C C . GLY A 1 106 ? 8.130 10.875 8.744 1.00 92.69 106 GLY A C 1
ATOM 812 O O . GLY A 1 106 ? 7.257 10.057 8.443 1.00 92.69 106 GLY A O 1
ATOM 813 N N . PHE A 1 107 ? 8.252 11.393 9.968 1.00 97.75 107 PHE A N 1
ATOM 814 C CA . PHE A 1 107 ? 7.419 10.999 11.102 1.00 97.75 107 PHE A CA 1
ATOM 815 C C . PHE A 1 107 ? 5.944 11.346 10.859 1.00 97.75 107 PHE A C 1
ATOM 817 O O . PHE A 1 107 ? 5.072 10.479 10.932 1.00 97.75 107 PHE A O 1
ATOM 824 N N . MET A 1 108 ? 5.651 12.597 10.490 1.00 96.81 108 MET A N 1
ATOM 825 C CA . MET A 1 108 ? 4.269 13.052 10.300 1.00 96.81 108 MET A CA 1
ATOM 826 C C . MET A 1 108 ? 3.589 12.413 9.088 1.00 96.81 108 MET A C 1
ATOM 828 O O . MET A 1 108 ? 2.397 12.117 9.154 1.00 96.81 108 MET A O 1
ATOM 832 N N . ASN A 1 109 ? 4.320 12.131 8.006 1.00 91.56 109 ASN A N 1
ATOM 833 C CA . ASN A 1 109 ? 3.763 11.408 6.861 1.00 91.56 109 ASN A CA 1
ATOM 834 C C . ASN A 1 109 ? 3.356 9.981 7.236 1.00 91.56 109 ASN A C 1
ATOM 836 O O . ASN A 1 109 ? 2.310 9.510 6.790 1.00 91.56 109 ASN A O 1
ATOM 840 N N . ALA A 1 110 ? 4.157 9.294 8.053 1.00 93.94 110 ALA A N 1
ATOM 841 C CA . ALA A 1 110 ? 3.811 7.968 8.550 1.00 93.94 110 ALA A CA 1
ATOM 842 C C . ALA A 1 110 ? 2.567 8.024 9.449 1.00 93.94 110 ALA A C 1
ATOM 844 O O . ALA A 1 110 ? 1.608 7.300 9.193 1.00 93.94 110 ALA A O 1
ATOM 845 N N . VAL A 1 111 ? 2.518 8.946 10.417 1.00 93.62 111 VAL A N 1
ATOM 846 C CA . VAL A 1 111 ? 1.330 9.158 11.266 1.00 93.62 111 VAL A CA 1
ATOM 847 C C . VAL A 1 111 ? 0.087 9.459 10.424 1.00 93.62 111 VAL A C 1
ATOM 849 O O . VAL A 1 111 ? -0.961 8.856 10.645 1.00 93.62 111 VAL A O 1
ATOM 852 N N . ASN A 1 112 ? 0.197 10.325 9.413 1.00 91.38 112 ASN A N 1
ATOM 853 C CA . ASN A 1 112 ? -0.918 10.657 8.528 1.00 91.38 112 ASN A CA 1
ATOM 854 C C . ASN A 1 112 ? -1.421 9.438 7.737 1.00 91.38 112 ASN A C 1
ATOM 856 O O . ASN A 1 112 ? -2.626 9.275 7.574 1.00 91.38 112 ASN A O 1
ATOM 860 N N . LYS A 1 113 ? -0.534 8.535 7.292 1.00 87.75 113 LYS A N 1
ATOM 861 C CA . LYS A 1 113 ? -0.944 7.273 6.644 1.00 87.75 113 LYS A CA 1
ATOM 862 C C . LYS A 1 113 ? -1.805 6.411 7.567 1.00 87.75 113 LYS A C 1
ATOM 864 O O . LYS A 1 113 ? -2.836 5.903 7.130 1.00 87.75 113 LYS A O 1
ATOM 869 N N . TYR A 1 114 ? -1.432 6.293 8.839 1.00 89.25 114 TYR A N 1
ATOM 870 C CA . TYR A 1 114 ? -2.238 5.562 9.821 1.00 89.25 114 TYR A CA 1
ATOM 871 C C . TYR A 1 114 ? -3.536 6.292 10.177 1.00 89.25 114 TYR A C 1
ATOM 873 O O . TYR A 1 114 ? -4.570 5.644 10.318 1.00 89.25 114 TYR A O 1
ATOM 881 N N . ALA A 1 115 ? -3.521 7.624 10.252 1.00 86.38 115 ALA A N 1
ATOM 882 C CA . ALA A 1 115 ? -4.730 8.420 10.451 1.00 86.38 115 ALA A CA 1
ATOM 883 C C . ALA A 1 115 ? -5.716 8.261 9.283 1.00 86.38 115 ALA A C 1
ATOM 885 O O . ALA A 1 115 ? -6.908 8.104 9.518 1.00 86.38 115 ALA A O 1
ATOM 886 N N . MET A 1 116 ? -5.233 8.222 8.036 1.00 80.94 116 MET A N 1
ATOM 887 C CA . MET A 1 116 ? -6.065 7.928 6.865 1.00 80.94 116 MET A CA 1
ATOM 888 C C . MET A 1 116 ? -6.663 6.522 6.932 1.00 80.94 116 MET A C 1
ATOM 890 O O . MET A 1 116 ? -7.851 6.362 6.673 1.00 80.94 116 MET A O 1
ATOM 894 N N . ALA A 1 117 ? -5.875 5.512 7.313 1.00 80.38 117 ALA A N 1
ATOM 895 C CA . ALA A 1 117 ? -6.374 4.147 7.472 1.00 80.38 117 ALA A CA 1
ATOM 896 C C . ALA A 1 117 ? -7.436 4.048 8.582 1.00 80.38 117 ALA A C 1
ATOM 898 O O . ALA A 1 117 ? -8.502 3.481 8.362 1.00 80.38 117 ALA A O 1
ATOM 899 N N . GLY A 1 118 ? -7.188 4.649 9.750 1.00 82.25 118 GLY A N 1
ATOM 900 C CA . GLY A 1 118 ? -8.164 4.712 10.842 1.00 82.25 118 GLY A CA 1
ATOM 901 C C . GLY A 1 118 ? -9.409 5.524 10.476 1.00 82.25 118 GLY A C 1
ATOM 902 O O . GLY A 1 118 ? -10.524 5.125 10.801 1.00 82.25 118 GLY A O 1
ATOM 903 N N . GLY A 1 119 ? -9.236 6.616 9.731 1.00 81.19 119 GLY A N 1
ATOM 904 C CA . GLY A 1 119 ? -10.323 7.411 9.169 1.00 81.19 119 GLY A CA 1
ATOM 905 C C . GLY A 1 119 ? -11.189 6.573 8.235 1.00 81.19 119 GLY A C 1
ATOM 906 O O . GLY A 1 119 ? -12.390 6.482 8.452 1.00 81.19 119 GLY A O 1
ATOM 907 N N . TYR A 1 120 ? -10.582 5.873 7.277 1.00 77.19 120 TYR A N 1
ATOM 908 C CA . TYR A 1 120 ? -11.287 4.956 6.383 1.00 77.19 120 TYR A CA 1
ATOM 909 C C . TYR A 1 120 ? -12.060 3.880 7.158 1.00 77.19 120 TYR A C 1
ATOM 911 O O . TYR A 1 120 ? -13.256 3.720 6.938 1.00 77.19 120 TYR A O 1
ATOM 919 N N . LEU A 1 121 ? -11.415 3.206 8.118 1.00 79.19 121 LEU A N 1
ATOM 920 C CA . LEU A 1 121 ? -12.056 2.178 8.948 1.00 79.19 121 LEU A CA 1
ATOM 921 C C . LEU A 1 121 ? -13.212 2.727 9.794 1.00 79.19 121 LEU A C 1
ATOM 923 O O . LEU A 1 121 ? -14.219 2.047 9.951 1.00 79.19 121 LEU A O 1
ATOM 927 N N . SER A 1 122 ? -13.099 3.949 10.318 1.00 73.94 122 SER A N 1
ATOM 928 C CA . SER A 1 122 ? -14.173 4.573 11.108 1.00 73.94 122 SER A CA 1
ATOM 929 C C . SER A 1 122 ? -15.364 5.036 10.266 1.00 73.94 122 SER A C 1
ATOM 931 O O . SER A 1 122 ? -16.445 5.234 10.809 1.00 73.94 122 SER A O 1
ATOM 933 N N . GLN A 1 123 ? -15.174 5.214 8.955 1.00 78.38 123 GLN A N 1
ATOM 934 C CA . GLN A 1 123 ? -16.240 5.530 8.000 1.00 78.38 123 GLN A CA 1
ATOM 935 C C . GLN A 1 123 ? -16.836 4.282 7.338 1.00 78.38 123 GLN A C 1
ATOM 937 O O . GLN A 1 123 ? -17.808 4.403 6.591 1.00 78.38 123 GLN A O 1
ATOM 942 N N . LEU A 1 124 ? -16.281 3.089 7.587 1.00 75.81 124 LEU A N 1
ATOM 943 C CA . LEU A 1 124 ? -16.951 1.861 7.180 1.00 75.81 124 LEU A CA 1
ATOM 944 C C . LEU A 1 124 ? -18.290 1.762 7.926 1.00 75.81 124 LEU A C 1
ATOM 946 O O . LEU A 1 124 ? -18.321 2.057 9.128 1.00 75.81 124 LEU A O 1
ATOM 950 N N . PRO A 1 125 ? -19.375 1.347 7.245 1.00 67.50 125 PRO A N 1
ATOM 951 C CA . PRO A 1 125 ? -20.651 1.088 7.894 1.00 67.50 125 PRO A CA 1
ATOM 952 C C . PRO A 1 125 ? -20.418 0.152 9.079 1.00 67.50 125 PRO A C 1
ATOM 954 O O . PRO A 1 125 ? -19.957 -0.975 8.903 1.00 67.50 125 PRO A O 1
ATOM 957 N N . GLN A 1 126 ? -20.656 0.648 10.291 1.00 50.12 126 GLN A N 1
ATOM 958 C CA . GLN A 1 126 ? -20.597 -0.190 11.477 1.00 50.12 126 GLN A CA 1
ATOM 959 C C . GLN A 1 126 ? -21.845 -1.077 11.438 1.00 50.12 126 GLN A C 1
ATOM 961 O O . GLN A 1 126 ? -22.959 -0.559 11.498 1.00 50.12 126 GLN A O 1
ATOM 966 N N . GLU A 1 127 ? -21.680 -2.393 11.305 1.00 51.09 127 GLU A N 1
ATOM 967 C CA . GLU A 1 127 ? -22.746 -3.320 11.684 1.00 51.09 127 GLU A CA 1
ATOM 968 C C . GLU A 1 127 ? -22.944 -3.161 13.196 1.00 51.09 127 GLU A C 1
ATOM 970 O O . GLU A 1 127 ? -22.053 -3.491 13.983 1.00 51.09 127 GLU A O 1
ATOM 975 N N . GLU A 1 128 ? -24.060 -2.560 13.613 1.00 44.22 128 GLU A N 1
ATOM 976 C CA . GLU A 1 128 ? -24.339 -2.354 15.033 1.00 44.22 128 GLU A CA 1
ATOM 977 C C . GLU A 1 128 ? -24.427 -3.715 15.754 1.00 44.22 128 GLU A C 1
ATOM 979 O O . GLU A 1 128 ? -25.189 -4.590 15.329 1.00 44.22 128 GLU A O 1
ATOM 984 N N . PRO A 1 129 ? -23.682 -3.930 16.857 1.00 44.09 129 PRO A N 1
ATOM 985 C CA . PRO A 1 129 ? -23.918 -5.077 17.721 1.00 44.09 129 PRO A CA 1
ATOM 986 C C . PRO A 1 129 ? -25.295 -4.931 18.393 1.00 44.09 129 PRO A C 1
ATOM 988 O O . PRO A 1 129 ? -25.738 -3.811 18.654 1.00 44.09 129 PRO A O 1
ATOM 991 N N . PRO A 1 130 ? -25.990 -6.038 18.703 1.00 38.78 130 PRO A N 1
ATOM 992 C CA . PRO A 1 130 ? -27.372 -5.983 19.156 1.00 38.78 130 PRO A CA 1
ATOM 993 C C . PRO A 1 130 ? -27.455 -5.378 20.562 1.00 38.78 130 PRO A C 1
ATOM 995 O O . PRO A 1 130 ? -27.177 -6.053 21.554 1.00 38.78 130 PRO A O 1
ATOM 998 N N . GLU A 1 131 ? -27.873 -4.117 20.665 1.00 39.84 131 GLU A N 1
ATOM 999 C CA . GLU A 1 131 ? -28.297 -3.535 21.935 1.00 39.84 131 GLU A CA 1
ATOM 1000 C C . GLU A 1 131 ? -29.729 -3.979 22.252 1.00 39.84 131 GLU A C 1
ATOM 1002 O O . GLU A 1 131 ? -30.668 -3.847 21.462 1.00 39.84 131 GLU A O 1
ATOM 1007 N N . SER A 1 132 ? -29.895 -4.563 23.436 1.00 52.97 132 SER A N 1
ATOM 1008 C CA . SER A 1 132 ? -31.166 -5.089 23.900 1.00 52.97 132 SER A CA 1
ATOM 1009 C C . SER A 1 132 ? -32.201 -3.980 24.113 1.00 52.97 132 SER A C 1
ATOM 1011 O O . SER A 1 132 ? -31.988 -3.037 24.872 1.00 52.97 132 SER A O 1
ATOM 1013 N N . THR A 1 133 ? -33.392 -4.215 23.563 1.00 48.53 133 THR A N 1
ATOM 1014 C CA . THR A 1 133 ? -34.691 -3.638 23.945 1.00 48.53 133 THR A CA 1
ATOM 1015 C C . THR A 1 133 ? -34.887 -2.134 23.735 1.00 48.53 133 THR A C 1
ATOM 1017 O O . THR A 1 133 ? -34.967 -1.354 24.678 1.00 48.53 133 THR A O 1
ATOM 1020 N N . LYS A 1 134 ? -35.187 -1.762 22.490 1.00 40.91 134 LYS A N 1
ATOM 1021 C CA . LYS A 1 134 ? -36.401 -1.003 22.144 1.00 40.91 134 LYS A CA 1
ATOM 1022 C C . LYS A 1 134 ? -36.745 -1.315 20.691 1.00 40.91 134 LYS A C 1
ATOM 1024 O O . LYS A 1 134 ? -35.911 -1.151 19.814 1.00 40.91 134 LYS A O 1
ATOM 1029 N N . HIS A 1 135 ? -37.957 -1.823 20.465 1.00 47.00 135 HIS A N 1
ATOM 1030 C CA . HIS A 1 135 ? -38.499 -2.073 19.133 1.00 47.00 135 HIS A CA 1
ATOM 1031 C C . HIS A 1 135 ? -38.504 -0.770 18.329 1.00 47.00 135 HIS A C 1
ATOM 1033 O O . HIS A 1 135 ? -39.428 0.035 18.449 1.00 47.00 135 HIS A O 1
ATOM 1039 N N . THR A 1 136 ? -37.481 -0.577 17.508 1.00 43.94 136 THR A N 1
ATOM 1040 C CA . THR A 1 136 ? -37.498 0.403 16.429 1.00 43.94 136 THR A CA 1
ATOM 1041 C C . THR A 1 136 ? -37.803 -0.378 15.162 1.00 43.94 136 THR A C 1
ATOM 1043 O O . THR A 1 136 ? -37.102 -1.327 14.824 1.00 43.94 136 THR A O 1
ATOM 1046 N N . HIS A 1 137 ? -38.930 -0.052 14.535 1.00 51.44 137 HIS A N 1
ATOM 1047 C CA . HIS A 1 137 ? -39.415 -0.706 13.326 1.00 51.44 137 HIS A CA 1
ATOM 1048 C C . HIS A 1 137 ? -38.366 -0.548 12.219 1.00 51.44 137 HIS A C 1
ATOM 1050 O O . HIS A 1 137 ? -38.111 0.572 11.777 1.00 51.44 137 HIS A O 1
ATOM 1056 N N . ASP A 1 138 ? -37.762 -1.656 11.785 1.00 53.72 138 ASP A N 1
ATOM 1057 C CA . ASP A 1 138 ? -36.887 -1.667 10.615 1.00 53.72 138 ASP A CA 1
ATOM 1058 C C . ASP A 1 138 ? -37.717 -1.202 9.403 1.00 53.72 138 ASP A C 1
ATOM 1060 O O . ASP A 1 138 ? -38.796 -1.753 9.161 1.00 53.72 138 ASP A O 1
ATOM 1064 N N . PRO A 1 139 ? -37.317 -0.137 8.688 1.00 62.03 139 PRO A N 1
ATOM 1065 C CA . PRO A 1 139 ? -38.085 0.388 7.563 1.00 62.03 139 PRO A CA 1
ATOM 1066 C C . PRO A 1 139 ? -38.038 -0.532 6.333 1.00 62.03 139 PRO A C 1
ATOM 1068 O O . PRO A 1 139 ? -38.769 -0.293 5.369 1.00 62.03 139 PRO A O 1
ATOM 1071 N N . ARG A 1 140 ? -37.182 -1.564 6.331 1.00 63.12 140 ARG A N 1
ATOM 1072 C CA . ARG A 1 140 ? -37.077 -2.524 5.231 1.00 63.12 140 ARG A CA 1
ATOM 1073 C C . ARG A 1 140 ? -38.269 -3.491 5.248 1.00 63.12 140 ARG A C 1
ATOM 1075 O O . ARG A 1 140 ? -38.722 -3.896 6.318 1.00 63.12 140 ARG A O 1
ATOM 1082 N N . PRO A 1 141 ? -38.787 -3.897 4.074 1.00 79.25 141 PRO A N 1
ATOM 1083 C CA . PRO A 1 141 ? -39.865 -4.877 4.003 1.00 79.25 141 PRO A CA 1
ATOM 1084 C C . PRO A 1 141 ? -39.490 -6.171 4.737 1.00 79.25 141 PRO A C 1
ATOM 1086 O O . PRO A 1 141 ? -38.374 -6.660 4.582 1.00 79.25 141 PRO A O 1
ATOM 1089 N N . GLU A 1 142 ? -40.433 -6.775 5.462 1.00 77.12 142 GLU A N 1
ATOM 1090 C CA . GLU A 1 142 ? -40.238 -8.040 6.200 1.00 77.12 142 GLU A CA 1
ATOM 1091 C C . GLU A 1 142 ? -39.612 -9.149 5.330 1.00 77.12 142 GLU A C 1
ATOM 1093 O O . GLU A 1 142 ? -38.784 -9.936 5.786 1.00 77.12 142 GLU A O 1
ATOM 1098 N N . ALA A 1 143 ? -39.950 -9.163 4.038 1.00 65.81 143 ALA A N 1
ATOM 1099 C CA . ALA A 1 143 ? -39.375 -10.072 3.054 1.00 65.81 143 ALA A CA 1
ATOM 1100 C C . ALA A 1 143 ? -37.849 -9.922 2.897 1.00 65.81 143 ALA A C 1
ATOM 1102 O O . ALA A 1 143 ? -37.160 -10.926 2.732 1.00 65.81 143 ALA A O 1
ATOM 1103 N N . VAL A 1 144 ? -37.319 -8.698 2.976 1.00 66.00 144 VAL A N 1
ATOM 1104 C CA . VAL A 1 144 ? -35.877 -8.412 2.872 1.00 66.00 144 VAL A CA 1
ATOM 1105 C C . VAL A 1 144 ? -35.146 -8.919 4.112 1.00 66.00 144 VAL A C 1
ATOM 1107 O O . VAL A 1 144 ? -34.119 -9.575 3.984 1.00 66.00 144 VAL A O 1
ATOM 1110 N N . LEU A 1 145 ? -35.718 -8.711 5.300 1.00 66.56 145 LEU A N 1
ATOM 1111 C CA . LEU A 1 145 ? -35.151 -9.206 6.561 1.00 66.56 145 LEU A CA 1
ATOM 1112 C C . LEU A 1 145 ? -35.114 -10.732 6.606 1.00 66.56 145 LEU A C 1
ATOM 1114 O O . LEU A 1 145 ? -34.128 -11.340 7.019 1.00 66.56 145 LEU A O 1
ATOM 1118 N N . LYS A 1 146 ? -36.183 -11.365 6.121 1.00 74.12 146 LYS A N 1
ATOM 1119 C CA . LYS A 1 146 ? -36.247 -12.819 5.996 1.00 74.12 146 LYS A CA 1
ATOM 1120 C C . LYS A 1 146 ? -35.220 -13.348 4.992 1.00 74.12 146 LYS A C 1
ATOM 1122 O O . LYS A 1 146 ? -34.604 -14.378 5.249 1.00 74.12 146 LYS A O 1
ATOM 1127 N N . LEU A 1 147 ? -35.023 -12.653 3.871 1.00 70.44 147 LEU A N 1
ATOM 1128 C CA . LEU A 1 147 ? -34.028 -13.019 2.863 1.00 70.44 147 LEU A CA 1
ATOM 1129 C C . LEU A 1 147 ? -32.598 -12.909 3.410 1.00 70.44 147 LEU A C 1
ATOM 1131 O O . LEU A 1 147 ? -31.803 -13.822 3.218 1.00 70.44 147 LEU A O 1
ATOM 1135 N N . GLU A 1 148 ? -32.287 -11.837 4.133 1.00 70.31 148 GLU A N 1
ATOM 1136 C CA . GLU A 1 148 ? -30.980 -11.620 4.766 1.00 70.31 148 GLU A CA 1
ATOM 1137 C C . GLU A 1 148 ? -30.652 -12.710 5.803 1.00 70.31 148 GLU A C 1
ATOM 1139 O O . GLU A 1 148 ? -29.539 -13.247 5.823 1.00 70.31 148 GLU A O 1
ATOM 1144 N N . GLY A 1 149 ? -31.647 -13.118 6.599 1.00 71.62 149 GLY A N 1
ATOM 1145 C CA . GLY A 1 149 ? -31.523 -14.251 7.519 1.00 71.62 149 GLY A CA 1
ATOM 1146 C C . GLY A 1 149 ? -31.218 -15.568 6.797 1.00 71.62 149 GLY A C 1
ATOM 1147 O O . GLY A 1 149 ? -30.289 -16.280 7.177 1.00 71.62 149 GLY A O 1
ATOM 1148 N N . LEU A 1 150 ? -31.938 -15.858 5.708 1.00 76.19 150 LEU A N 1
ATOM 1149 C CA . LEU A 1 150 ? -31.714 -17.059 4.894 1.00 76.19 150 LEU A CA 1
ATOM 1150 C C . LEU A 1 150 ? -30.329 -17.065 4.228 1.00 76.19 150 LEU A C 1
ATOM 1152 O O . LEU A 1 150 ? -29.681 -18.109 4.165 1.00 76.19 150 LEU A O 1
ATOM 1156 N N . LEU A 1 151 ? -29.851 -15.913 3.751 1.00 72.19 151 LEU A N 1
ATOM 1157 C CA . LEU A 1 151 ? -28.516 -15.780 3.159 1.00 72.19 151 LEU A CA 1
ATOM 1158 C C . LEU A 1 151 ? -27.408 -15.986 4.199 1.00 72.19 151 LEU A C 1
ATOM 1160 O O . LEU A 1 151 ? -26.416 -16.661 3.915 1.00 72.19 151 LEU A O 1
ATOM 1164 N N . SER A 1 152 ? -27.589 -15.461 5.411 1.00 70.62 152 SER A N 1
ATOM 1165 C CA . SER A 1 152 ? -26.647 -15.665 6.517 1.00 70.62 152 SER A CA 1
ATOM 1166 C C . SER A 1 152 ? -26.569 -17.133 6.939 1.00 70.62 152 SER A C 1
ATOM 1168 O O . SER A 1 152 ? -25.473 -17.664 7.139 1.00 70.62 152 SER A O 1
ATOM 1170 N N . GLU A 1 153 ? -27.712 -17.816 7.014 1.00 76.31 153 GLU A N 1
ATOM 1171 C CA . GLU A 1 153 ? -27.784 -19.249 7.312 1.00 76.31 153 GLU A CA 1
ATOM 1172 C C . GLU A 1 153 ? -27.131 -20.088 6.205 1.00 76.31 153 GLU A C 1
ATOM 1174 O O . GLU A 1 153 ? -26.298 -20.951 6.487 1.00 76.31 153 GLU A O 1
ATOM 1179 N N . ALA A 1 154 ? -27.410 -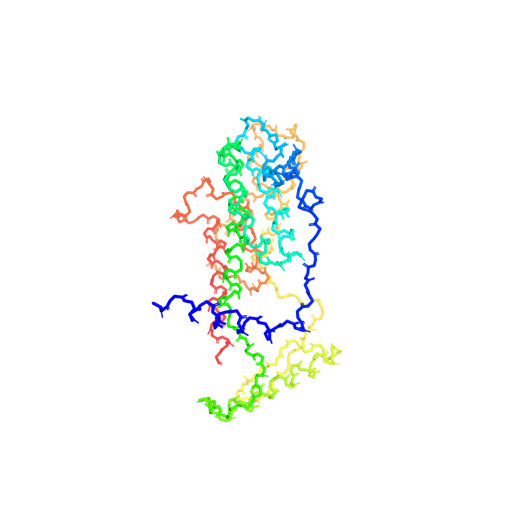19.777 4.936 1.00 73.31 154 ALA A N 1
ATOM 1180 C CA . ALA A 1 154 ? -26.754 -20.417 3.800 1.00 73.31 154 ALA A CA 1
ATOM 1181 C C . ALA A 1 154 ? -25.227 -20.230 3.846 1.00 73.31 154 ALA A C 1
ATOM 1183 O O . ALA A 1 154 ? -24.477 -21.189 3.659 1.00 73.31 154 ALA A O 1
ATOM 1184 N N . ALA A 1 155 ? -24.743 -19.027 4.167 1.00 66.94 155 ALA A N 1
ATOM 1185 C CA . ALA A 1 155 ? -23.315 -18.754 4.310 1.00 66.94 155 ALA A CA 1
ATOM 1186 C C . ALA A 1 155 ? -22.672 -19.510 5.486 1.00 66.94 155 ALA A C 1
ATOM 1188 O O . ALA A 1 155 ? -21.490 -19.861 5.416 1.00 66.94 155 ALA A O 1
ATOM 1189 N N . ALA A 1 156 ? -23.410 -19.751 6.572 1.00 72.25 156 ALA A N 1
ATOM 1190 C CA . ALA A 1 156 ? -22.947 -20.570 7.690 1.00 72.25 156 ALA A CA 1
ATOM 1191 C C . ALA A 1 156 ? -22.863 -22.054 7.300 1.00 72.25 156 ALA A C 1
ATOM 1193 O O . ALA A 1 156 ? -21.856 -22.704 7.583 1.00 72.25 156 ALA A O 1
ATOM 1194 N N . LEU A 1 157 ? -23.866 -22.568 6.584 1.00 76.00 157 LEU A N 1
ATOM 1195 C CA . LEU A 1 157 ? -23.881 -23.942 6.076 1.00 76.00 157 LEU A CA 1
ATOM 1196 C C . LEU A 1 157 ? -22.732 -24.201 5.099 1.00 76.00 157 LEU A C 1
ATOM 1198 O O . LEU A 1 157 ? -22.044 -25.209 5.230 1.00 76.00 157 LEU A O 1
ATOM 1202 N N . LEU A 1 158 ? -22.470 -23.287 4.164 1.00 73.44 158 LEU A N 1
ATOM 1203 C CA . LEU A 1 158 ? -21.353 -23.424 3.225 1.00 73.44 158 LEU A CA 1
ATOM 1204 C C . LEU A 1 158 ? -19.991 -23.414 3.932 1.00 73.44 158 LEU A C 1
ATOM 1206 O O . LEU A 1 158 ? -19.108 -24.182 3.565 1.00 73.44 158 LEU A O 1
ATOM 1210 N N . ARG A 1 159 ? -19.827 -22.592 4.977 1.00 69.94 159 ARG A N 1
ATOM 1211 C CA . ARG A 1 159 ? -18.607 -22.579 5.802 1.00 69.94 159 ARG A CA 1
ATOM 1212 C C . ARG A 1 159 ? -18.425 -23.858 6.617 1.00 69.94 159 ARG A C 1
ATOM 1214 O O . ARG A 1 159 ? -17.302 -24.305 6.792 1.00 69.94 159 ARG A O 1
ATOM 1221 N N . ALA A 1 160 ? -19.511 -24.440 7.117 1.00 77.06 160 ALA A N 1
ATOM 1222 C CA . ALA A 1 160 ? -19.460 -25.681 7.886 1.00 77.06 160 ALA A CA 1
ATOM 1223 C C . ALA A 1 160 ? -19.183 -26.924 7.020 1.00 77.06 160 ALA A C 1
ATOM 1225 O O . ALA A 1 160 ? -18.816 -27.963 7.561 1.00 77.06 160 ALA A O 1
ATOM 1226 N N . ASN A 1 161 ? -19.351 -26.820 5.698 1.00 77.25 161 ASN A N 1
ATOM 1227 C CA . ASN A 1 161 ? -19.216 -27.921 4.745 1.00 77.25 161 ASN A CA 1
ATOM 1228 C C . ASN A 1 161 ? -18.271 -27.516 3.597 1.00 77.25 161 ASN A C 1
ATOM 1230 O O . ASN A 1 161 ? -18.670 -27.424 2.433 1.00 77.25 161 ASN A O 1
ATOM 1234 N N . GLU A 1 162 ? -17.009 -27.216 3.930 1.00 70.06 162 GLU A N 1
ATOM 1235 C CA . GLU A 1 162 ? -15.989 -26.787 2.954 1.00 70.06 162 GLU A CA 1
ATOM 1236 C C . GLU A 1 162 ? -15.729 -27.829 1.847 1.00 70.06 162 GLU A C 1
ATOM 1238 O O . GLU A 1 162 ? -15.299 -27.485 0.741 1.00 70.06 162 GLU A O 1
ATOM 1243 N N . ASP A 1 163 ? -16.025 -29.101 2.117 1.00 75.00 163 ASP A N 1
ATOM 1244 C CA . ASP A 1 163 ? -15.942 -30.221 1.179 1.00 75.00 163 ASP A CA 1
ATOM 1245 C C . ASP A 1 163 ? -16.915 -30.094 -0.002 1.00 75.00 163 ASP A C 1
ATOM 1247 O O . ASP A 1 163 ? -16.652 -30.649 -1.070 1.00 75.00 163 ASP A O 1
ATOM 1251 N N . LEU A 1 164 ? -17.981 -29.298 0.137 1.00 70.19 164 LEU A N 1
ATOM 1252 C CA . LEU A 1 164 ? -18.904 -29.002 -0.958 1.00 70.19 164 LEU A CA 1
ATOM 1253 C C . LEU A 1 164 ? -18.258 -28.160 -2.064 1.00 70.19 164 LEU A C 1
ATOM 1255 O O . LEU A 1 164 ? -18.789 -28.123 -3.168 1.00 70.19 164 LEU A O 1
ATOM 1259 N N . GLN A 1 165 ? -17.140 -27.472 -1.801 1.00 70.75 165 GLN A N 1
ATOM 1260 C CA . GLN A 1 165 ? -16.418 -26.636 -2.776 1.00 70.75 165 GLN A CA 1
ATOM 1261 C C . GLN A 1 165 ? -17.282 -25.571 -3.482 1.00 70.75 165 GLN A C 1
ATOM 1263 O O . GLN A 1 165 ? -16.908 -25.080 -4.546 1.00 70.75 165 GLN A O 1
ATOM 1268 N N . ILE A 1 166 ? -18.428 -25.181 -2.921 1.00 67.38 166 ILE A N 1
ATOM 1269 C CA . ILE A 1 166 ? -19.304 -24.158 -3.505 1.00 67.38 166 ILE A CA 1
ATOM 1270 C C . ILE A 1 166 ? -18.698 -22.784 -3.213 1.00 67.38 166 ILE A C 1
ATOM 1272 O O . ILE A 1 166 ? -18.600 -22.370 -2.061 1.00 67.38 166 ILE A O 1
ATOM 1276 N N . ALA A 1 167 ? -18.284 -22.073 -4.262 1.00 63.59 167 ALA A N 1
ATOM 1277 C CA . ALA A 1 167 ? -17.718 -20.728 -4.137 1.00 63.59 167 ALA A CA 1
ATOM 1278 C C . ALA A 1 167 ? -18.758 -19.624 -4.338 1.00 63.59 167 ALA A C 1
ATOM 1280 O O . ALA A 1 167 ? -18.562 -18.508 -3.861 1.00 63.59 167 ALA A O 1
ATOM 1281 N N . GLN A 1 168 ? -19.839 -19.919 -5.062 1.00 65.19 168 GLN A N 1
ATOM 1282 C CA . GLN A 1 168 ? -20.855 -18.937 -5.414 1.00 65.19 168 GLN A CA 1
ATOM 1283 C C . GLN A 1 168 ? -22.229 -19.599 -5.532 1.00 65.19 168 GLN A C 1
ATOM 1285 O O . GLN A 1 168 ? -22.359 -20.697 -6.077 1.00 65.19 168 GLN A O 1
ATOM 1290 N N . VAL A 1 169 ? -23.252 -18.899 -5.045 1.00 64.81 169 VAL A N 1
ATOM 1291 C CA . VAL A 1 169 ? -24.666 -19.231 -5.242 1.00 64.81 169 VAL A CA 1
ATOM 1292 C C . VAL A 1 169 ? -25.290 -18.082 -6.028 1.00 64.81 169 VAL A C 1
ATOM 1294 O O . VAL A 1 169 ? -25.147 -16.927 -5.636 1.00 64.81 169 VAL A O 1
ATOM 1297 N N . ALA A 1 170 ? -25.924 -18.388 -7.156 1.00 59.41 170 ALA A N 1
ATOM 1298 C CA . ALA A 1 170 ? -26.560 -17.413 -8.038 1.00 59.41 170 ALA A CA 1
ATOM 1299 C C . ALA A 1 170 ? -28.053 -17.728 -8.191 1.00 59.41 170 ALA A C 1
ATOM 1301 O O . ALA A 1 170 ? -28.443 -18.895 -8.211 1.00 59.41 170 ALA A O 1
ATOM 1302 N N . LEU A 1 171 ? -28.879 -16.691 -8.321 1.00 56.94 171 LEU A N 1
ATOM 1303 C CA . LEU A 1 171 ? -30.318 -16.804 -8.561 1.00 56.94 171 LEU A CA 1
ATOM 1304 C C . LEU A 1 171 ? -30.642 -16.252 -9.956 1.00 56.94 171 LEU A C 1
ATOM 1306 O O . LEU A 1 171 ? -30.158 -15.182 -10.315 1.00 56.94 171 LEU A O 1
ATOM 1310 N N . ASN A 1 172 ? -31.452 -16.963 -10.741 1.00 55.84 172 ASN A N 1
ATOM 1311 C CA . ASN A 1 172 ? -31.985 -16.477 -12.020 1.00 55.84 172 ASN A CA 1
ATOM 1312 C C . ASN A 1 172 ? -33.459 -16.900 -12.205 1.00 55.84 172 ASN A C 1
ATOM 1314 O O . ASN A 1 172 ? -34.067 -17.484 -11.308 1.00 55.84 172 ASN A O 1
ATOM 1318 N N . GLU A 1 173 ? -34.033 -16.623 -13.381 1.00 40.78 173 GLU A N 1
ATOM 1319 C CA . GLU A 1 173 ? -35.422 -16.965 -13.742 1.00 40.78 173 GLU A CA 1
ATOM 1320 C C . GLU A 1 173 ? -35.755 -18.471 -13.684 1.00 40.78 173 GLU A C 1
ATOM 1322 O O . GLU A 1 173 ? -36.926 -18.851 -13.684 1.00 40.78 173 GLU A O 1
ATOM 1327 N N . HIS A 1 174 ? -34.742 -19.335 -13.597 1.00 44.16 174 HIS A N 1
ATOM 1328 C CA . HIS A 1 174 ? -34.870 -20.788 -13.500 1.00 44.16 174 HIS A CA 1
ATOM 1329 C C . HIS A 1 174 ? -34.606 -21.336 -12.087 1.00 44.16 174 HIS A C 1
ATOM 1331 O O . HIS A 1 174 ? -34.748 -22.540 -11.869 1.00 44.16 174 HIS A O 1
ATOM 1337 N N . GLY A 1 175 ? -34.276 -20.477 -11.116 1.00 60.84 175 GLY A N 1
ATOM 1338 C CA . GLY A 1 175 ? -34.105 -20.839 -9.708 1.00 60.84 175 GLY A CA 1
ATOM 1339 C C . GLY A 1 175 ? -32.692 -20.609 -9.168 1.00 60.84 175 GLY A C 1
ATOM 1340 O O . GLY A 1 175 ? -31.983 -19.694 -9.587 1.00 60.84 175 GLY A O 1
ATOM 1341 N N . ILE A 1 176 ? -32.313 -21.415 -8.170 1.00 66.94 176 ILE A N 1
ATOM 1342 C CA . ILE A 1 176 ? -31.036 -21.315 -7.446 1.00 66.94 176 ILE A CA 1
ATOM 1343 C C . ILE A 1 176 ? -29.996 -22.225 -8.109 1.00 66.94 176 ILE A C 1
ATOM 1345 O O . ILE A 1 176 ? -30.201 -23.433 -8.215 1.00 66.94 176 ILE A O 1
ATOM 1349 N N . HIS A 1 177 ? -28.854 -21.655 -8.488 1.00 53.47 177 HIS A N 1
ATOM 1350 C CA . HIS A 1 177 ? -27.703 -22.363 -9.039 1.00 53.47 177 HIS A CA 1
ATOM 1351 C C . HIS A 1 177 ? -26.505 -22.281 -8.088 1.00 53.47 177 HIS A C 1
ATOM 1353 O O . HIS A 1 177 ? -26.136 -21.204 -7.622 1.00 53.47 177 HIS A O 1
ATOM 1359 N N . THR A 1 178 ? -25.852 -23.414 -7.839 1.00 56.34 178 THR A N 1
ATOM 1360 C CA . THR A 1 178 ? -24.587 -23.490 -7.097 1.00 56.34 178 THR A CA 1
ATOM 1361 C C . THR A 1 178 ? -23.420 -23.657 -8.071 1.00 56.34 178 THR A C 1
ATOM 1363 O O . THR A 1 178 ? -23.489 -24.447 -9.013 1.00 56.34 178 THR A O 1
ATOM 1366 N N . MET A 1 179 ? -22.340 -22.898 -7.871 1.00 58.84 179 MET A N 1
ATOM 1367 C CA . MET A 1 179 ? -21.120 -22.989 -8.677 1.00 58.84 179 MET A CA 1
ATOM 1368 C C . MET A 1 179 ? -19.965 -23.537 -7.839 1.00 58.84 179 MET A C 1
ATOM 1370 O O . MET A 1 179 ? -19.618 -22.994 -6.785 1.00 58.84 179 MET A O 1
ATOM 1374 N N . TYR A 1 180 ? -19.353 -24.610 -8.336 1.00 52.50 180 TYR A N 1
ATOM 1375 C CA . TYR A 1 180 ? -18.215 -25.267 -7.704 1.00 52.50 180 TYR A CA 1
ATOM 1376 C C . TYR A 1 180 ? -16.896 -24.579 -8.069 1.00 52.50 180 TYR A C 1
ATOM 1378 O O . TYR A 1 180 ? -16.642 -24.237 -9.227 1.00 52.50 180 TYR A O 1
ATOM 1386 N N . LYS A 1 181 ? -16.015 -24.431 -7.082 1.00 56.09 181 LYS A N 1
ATOM 1387 C CA . LYS A 1 181 ? -14.615 -24.067 -7.274 1.00 56.09 181 LYS A CA 1
ATOM 1388 C C . LYS A 1 181 ? -13.882 -25.273 -7.842 1.00 56.09 181 LYS A C 1
ATOM 1390 O O . LYS A 1 181 ? -13.607 -26.214 -7.113 1.00 56.09 181 LYS A O 1
ATOM 1395 N N . ILE A 1 182 ? -13.520 -25.227 -9.119 1.00 59.03 182 ILE A N 1
ATOM 1396 C CA . ILE A 1 182 ? -12.705 -26.276 -9.741 1.00 59.03 182 ILE A CA 1
ATOM 1397 C C . ILE A 1 182 ? -11.238 -26.054 -9.330 1.00 59.03 182 ILE A C 1
ATOM 1399 O O . ILE A 1 182 ? -10.642 -25.050 -9.742 1.00 59.03 182 ILE A O 1
ATOM 1403 N N . PRO A 1 183 ? -10.620 -26.937 -8.520 1.00 49.53 183 PRO A N 1
ATOM 1404 C CA . PRO A 1 183 ? -9.222 -26.783 -8.131 1.00 49.53 183 PRO A CA 1
ATOM 1405 C C . PRO A 1 183 ? -8.316 -26.764 -9.369 1.00 49.53 183 PRO A C 1
ATOM 1407 O O . PRO A 1 183 ? -8.410 -27.629 -10.233 1.00 49.53 183 PRO A O 1
ATOM 1410 N N . GLY A 1 184 ? -7.452 -25.753 -9.473 1.00 54.31 184 GLY A N 1
ATOM 1411 C CA . GLY A 1 184 ? -6.542 -25.584 -10.613 1.00 54.31 184 GLY A CA 1
ATOM 1412 C C . GLY A 1 184 ? -7.134 -24.847 -11.819 1.00 54.31 184 GLY A C 1
ATOM 1413 O O . GLY A 1 184 ? -6.368 -24.382 -12.661 1.00 54.31 184 GLY A O 1
ATOM 1414 N N . PHE A 1 185 ? -8.453 -24.641 -11.886 1.00 55.00 185 PHE A N 1
ATOM 1415 C CA . PHE A 1 185 ? -9.035 -23.762 -12.896 1.00 55.00 185 PHE A CA 1
ATOM 1416 C C . PHE A 1 185 ? -8.785 -22.302 -12.511 1.00 55.00 185 PHE A C 1
ATOM 1418 O O . PHE A 1 185 ? -9.277 -21.807 -11.496 1.00 55.00 185 PHE A O 1
ATOM 1425 N N . ARG A 1 186 ? -8.002 -21.601 -13.329 1.00 59.22 186 ARG A N 1
ATOM 1426 C CA . ARG A 1 186 ? -7.853 -20.146 -13.270 1.00 59.22 186 ARG A CA 1
ATOM 1427 C C . ARG A 1 186 ? -8.393 -19.578 -14.567 1.00 59.22 186 ARG A C 1
ATOM 1429 O O . ARG A 1 186 ? -7.997 -20.025 -15.642 1.00 59.22 186 ARG A O 1
ATOM 1436 N N . LYS A 1 187 ? -9.285 -18.591 -14.466 1.00 68.75 187 LYS A N 1
ATOM 1437 C CA . LYS A 1 187 ? -9.692 -17.815 -15.636 1.00 68.75 187 LYS A CA 1
ATOM 1438 C C . LYS A 1 187 ? -8.426 -17.164 -16.219 1.00 68.75 187 LYS A C 1
ATOM 1440 O O . LYS A 1 187 ? -7.690 -16.549 -15.445 1.00 68.75 187 LYS A O 1
ATOM 1445 N N . PRO A 1 188 ? -8.146 -17.323 -17.524 1.00 80.38 188 PRO A N 1
ATOM 1446 C CA . PRO A 1 188 ? -7.007 -16.671 -18.152 1.00 80.38 188 PRO A CA 1
ATOM 1447 C C . PRO A 1 188 ? -7.049 -15.162 -17.909 1.00 80.38 188 PRO A C 1
ATOM 1449 O O . PRO A 1 188 ? -8.109 -14.542 -18.043 1.00 80.38 188 PRO A O 1
ATOM 1452 N N . ASP A 1 189 ? -5.906 -14.581 -17.557 1.00 88.56 189 ASP A N 1
ATOM 1453 C CA . ASP A 1 189 ? -5.785 -13.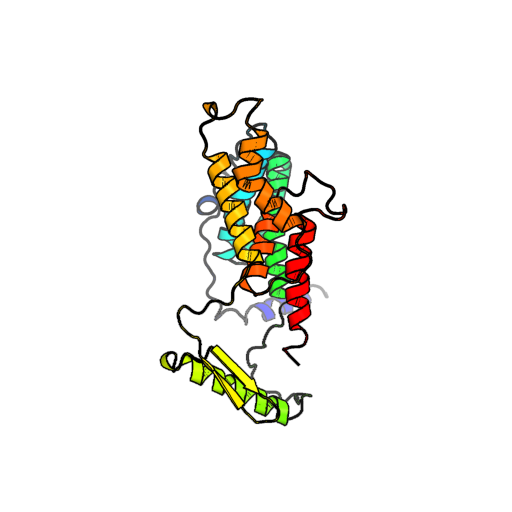154 -17.283 1.00 88.56 189 ASP A CA 1
ATOM 1454 C C . ASP A 1 189 ? -4.566 -12.585 -18.004 1.00 88.56 189 ASP A C 1
ATOM 1456 O O . ASP A 1 189 ? -3.475 -12.458 -17.454 1.00 88.56 189 ASP A O 1
ATOM 1460 N N . ALA A 1 190 ? -4.787 -12.213 -19.263 1.00 91.69 190 ALA A N 1
ATOM 1461 C CA . ALA A 1 190 ? -3.737 -11.683 -20.117 1.00 91.69 190 ALA A CA 1
ATOM 1462 C C . ALA A 1 190 ? -3.145 -10.355 -19.607 1.00 91.69 190 ALA A C 1
ATOM 1464 O O . ALA A 1 190 ? -2.009 -10.038 -19.956 1.00 91.69 190 ALA A O 1
ATOM 1465 N N . LEU A 1 191 ? -3.878 -9.578 -18.794 1.00 92.50 191 LEU A N 1
ATOM 1466 C CA . LEU A 1 191 ? -3.329 -8.372 -18.166 1.00 92.50 191 LEU A CA 1
ATOM 1467 C C . LEU A 1 191 ? -2.327 -8.773 -17.088 1.00 92.50 191 LEU A C 1
ATOM 1469 O O . LEU A 1 191 ? -1.192 -8.299 -17.074 1.00 92.50 191 LEU A O 1
ATOM 1473 N N . ARG A 1 192 ? -2.739 -9.683 -16.205 1.00 92.81 192 ARG A N 1
ATOM 1474 C CA . ARG A 1 192 ? -1.894 -10.203 -15.133 1.00 92.81 192 ARG A CA 1
ATOM 1475 C C . ARG A 1 192 ? -0.642 -10.884 -15.677 1.00 92.81 192 ARG A C 1
ATOM 1477 O O . ARG A 1 192 ? 0.439 -10.648 -15.147 1.00 92.81 192 ARG A O 1
ATOM 1484 N N . ASP A 1 193 ? -0.772 -11.677 -16.735 1.00 93.38 193 ASP A N 1
ATOM 1485 C CA . ASP A 1 193 ? 0.363 -12.362 -17.358 1.00 93.38 193 ASP A CA 1
ATOM 1486 C C . ASP A 1 193 ? 1.392 -11.356 -17.904 1.00 93.38 193 ASP A C 1
ATOM 1488 O O . ASP A 1 193 ? 2.595 -11.539 -17.720 1.00 93.38 193 ASP A O 1
ATOM 1492 N N . LYS A 1 194 ? 0.940 -10.238 -18.495 1.00 94.44 194 LYS A N 1
ATOM 1493 C CA . LYS A 1 194 ? 1.823 -9.146 -18.949 1.00 94.44 194 LYS A CA 1
ATOM 1494 C C . LYS A 1 194 ? 2.496 -8.410 -17.790 1.00 94.44 194 LYS A C 1
ATOM 1496 O O . LYS A 1 194 ? 3.678 -8.098 -17.890 1.00 94.44 194 LYS A O 1
ATOM 1501 N N . ILE A 1 195 ? 1.779 -8.168 -16.690 1.00 94.44 195 ILE A N 1
ATOM 1502 C CA . ILE A 1 195 ? 2.342 -7.558 -15.471 1.00 94.44 195 ILE A CA 1
ATOM 1503 C C . ILE A 1 195 ? 3.452 -8.439 -14.887 1.00 94.44 195 ILE A C 1
ATOM 1505 O O . ILE A 1 195 ? 4.501 -7.930 -14.494 1.00 94.44 195 ILE A O 1
ATOM 1509 N N . ILE A 1 196 ? 3.231 -9.756 -14.838 1.00 93.00 196 ILE A N 1
ATOM 1510 C CA . ILE A 1 196 ? 4.234 -10.720 -14.369 1.00 93.00 196 ILE A CA 1
ATOM 1511 C C . ILE A 1 196 ? 5.455 -10.693 -15.292 1.00 93.00 196 ILE A C 1
ATOM 1513 O O . ILE A 1 196 ? 6.564 -10.498 -14.805 1.00 93.00 196 ILE A O 1
ATOM 1517 N N . ALA A 1 197 ? 5.251 -10.785 -16.608 1.00 93.69 197 ALA A N 1
ATOM 1518 C CA . ALA A 1 197 ? 6.343 -10.762 -17.579 1.00 93.69 197 ALA A CA 1
ATOM 1519 C C . ALA A 1 197 ? 7.170 -9.464 -17.521 1.00 93.69 197 ALA A C 1
ATOM 1521 O O . ALA A 1 197 ? 8.395 -9.520 -17.552 1.00 93.69 197 ALA A O 1
ATOM 1522 N N . TYR A 1 198 ? 6.520 -8.305 -17.361 1.00 93.88 198 TYR A N 1
ATOM 1523 C CA . TYR A 1 198 ? 7.204 -7.024 -17.159 1.00 93.88 198 TYR A CA 1
ATOM 1524 C C . TYR A 1 198 ? 8.067 -7.029 -15.890 1.00 93.88 198 TYR A C 1
ATOM 1526 O O . TYR A 1 198 ? 9.242 -6.671 -15.940 1.00 93.88 198 TYR A O 1
ATOM 1534 N N . ARG A 1 199 ? 7.518 -7.470 -14.750 1.00 93.06 199 ARG A N 1
ATOM 1535 C CA . ARG A 1 199 ? 8.261 -7.521 -13.479 1.00 93.06 199 ARG A CA 1
ATOM 1536 C C . ARG A 1 199 ? 9.427 -8.502 -13.520 1.00 93.06 199 ARG A C 1
ATOM 1538 O O . ARG A 1 199 ? 10.484 -8.194 -12.971 1.00 93.06 199 ARG A O 1
ATOM 1545 N N . ASP A 1 200 ? 9.232 -9.666 -14.129 1.00 93.25 200 ASP A N 1
ATOM 1546 C CA . ASP A 1 200 ? 10.279 -10.677 -14.270 1.00 93.25 200 ASP A CA 1
ATOM 1547 C C . ASP A 1 200 ? 11.389 -10.172 -15.199 1.00 93.25 200 ASP A C 1
ATOM 1549 O O . ASP A 1 200 ? 12.565 -10.284 -14.856 1.00 93.25 200 ASP A O 1
ATOM 1553 N N . GLY A 1 201 ? 11.022 -9.520 -16.306 1.00 91.69 201 GLY A N 1
ATOM 1554 C CA . GLY A 1 201 ? 11.951 -8.849 -17.213 1.00 91.69 201 GLY A CA 1
ATOM 1555 C C . GLY A 1 201 ? 12.765 -7.751 -16.533 1.00 91.69 201 GLY A C 1
ATOM 1556 O O . GLY A 1 201 ? 13.991 -7.741 -16.619 1.00 91.69 201 GLY A O 1
ATOM 1557 N N . LEU A 1 202 ? 12.100 -6.863 -15.788 1.00 89.81 202 LEU A N 1
ATOM 1558 C CA . LEU A 1 202 ? 12.746 -5.761 -15.073 1.00 89.81 202 LEU A CA 1
ATOM 1559 C C . LEU A 1 2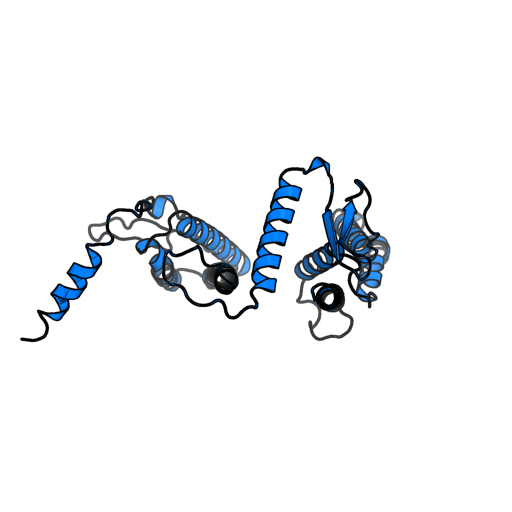02 ? 13.666 -6.266 -13.955 1.00 89.81 202 LEU A C 1
ATOM 1561 O O . LEU A 1 202 ? 14.741 -5.712 -13.731 1.00 89.81 202 LEU A O 1
ATOM 1565 N N . ARG A 1 203 ? 13.262 -7.327 -13.246 1.00 91.19 203 ARG A N 1
ATOM 1566 C CA . ARG A 1 203 ? 14.112 -7.978 -12.243 1.00 91.19 203 ARG A CA 1
ATOM 1567 C C . ARG A 1 203 ? 15.349 -8.574 -12.895 1.00 91.19 203 ARG A C 1
ATOM 1569 O O . ARG A 1 203 ? 16.452 -8.290 -12.445 1.00 91.19 203 ARG A O 1
ATOM 1576 N N . ALA A 1 204 ? 15.159 -9.350 -13.957 1.00 90.50 204 ALA A N 1
ATOM 1577 C CA . ALA A 1 204 ? 16.259 -9.994 -14.648 1.00 90.50 204 ALA A CA 1
ATOM 1578 C C . ALA A 1 204 ? 17.232 -8.959 -15.230 1.00 90.50 204 ALA A C 1
ATOM 1580 O O . ALA A 1 204 ? 18.429 -9.131 -15.058 1.00 90.50 204 ALA A O 1
ATOM 1581 N N . PHE A 1 205 ? 16.739 -7.849 -15.796 1.00 88.44 205 PHE A N 1
ATOM 1582 C CA . PHE A 1 205 ? 17.560 -6.713 -16.239 1.00 88.44 205 PHE A CA 1
ATOM 1583 C C . PHE A 1 205 ? 18.402 -6.118 -15.096 1.00 88.44 205 PHE A C 1
ATOM 1585 O O . PHE A 1 205 ? 19.605 -5.930 -15.246 1.00 88.44 205 PHE A O 1
ATOM 1592 N N . ARG A 1 206 ? 17.797 -5.875 -13.923 1.00 86.69 206 ARG A N 1
ATOM 1593 C CA . ARG A 1 206 ? 18.486 -5.317 -12.738 1.00 86.69 206 ARG A CA 1
ATOM 1594 C C . ARG A 1 206 ? 19.526 -6.252 -12.122 1.00 86.69 206 ARG A C 1
ATOM 1596 O O . ARG A 1 206 ? 20.432 -5.781 -11.443 1.00 86.69 206 ARG A O 1
ATOM 1603 N N . GLU A 1 207 ? 19.367 -7.557 -12.303 1.00 92.38 207 GLU A N 1
ATOM 1604 C CA . GLU A 1 207 ? 20.286 -8.577 -11.790 1.00 92.38 207 GLU A CA 1
ATOM 1605 C C . GLU A 1 207 ? 21.466 -8.849 -12.742 1.00 92.38 207 GLU A C 1
ATOM 1607 O O . GLU A 1 207 ? 22.396 -9.566 -12.363 1.00 92.38 207 GLU A O 1
ATOM 1612 N N . MET A 1 208 ? 21.469 -8.286 -13.959 1.00 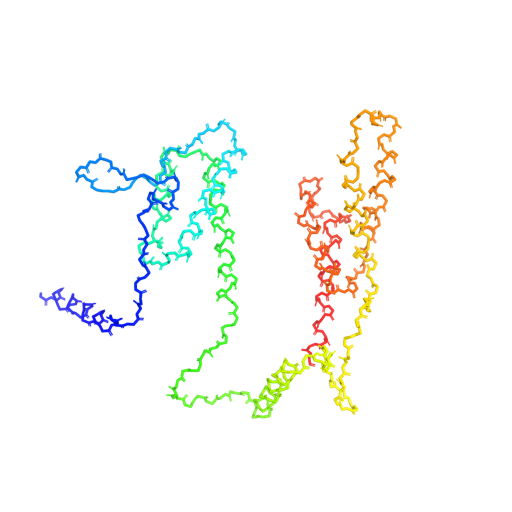88.75 208 MET A N 1
ATOM 1613 C CA . MET A 1 208 ? 22.569 -8.482 -14.909 1.00 88.75 208 MET A CA 1
ATOM 1614 C C . MET A 1 208 ? 23.862 -7.804 -14.421 1.00 88.75 208 MET A C 1
ATOM 1616 O O . MET A 1 208 ? 23.818 -6.678 -13.917 1.00 88.75 208 MET A O 1
ATOM 1620 N N . PRO A 1 209 ? 25.035 -8.446 -14.603 1.00 91.31 209 PRO A N 1
ATOM 1621 C CA . PRO A 1 209 ? 26.323 -7.821 -14.316 1.00 91.31 209 PRO A CA 1
ATOM 1622 C C . PRO A 1 209 ? 26.506 -6.547 -15.138 1.00 91.31 209 PRO A C 1
ATOM 1624 O O . PRO A 1 209 ? 26.203 -6.545 -16.335 1.00 91.31 209 PRO A O 1
ATOM 1627 N N . ILE A 1 210 ? 27.038 -5.488 -14.522 1.00 85.56 210 ILE A N 1
ATOM 1628 C CA . ILE A 1 210 ? 27.179 -4.177 -15.171 1.00 85.56 210 ILE A CA 1
ATOM 1629 C C . ILE A 1 210 ? 28.065 -4.242 -16.424 1.00 85.56 210 ILE A C 1
ATOM 1631 O O . ILE A 1 210 ? 27.867 -3.497 -17.375 1.00 85.56 210 ILE A O 1
ATOM 1635 N N . GLU A 1 211 ? 28.997 -5.192 -16.459 1.00 89.00 211 GLU A N 1
ATOM 1636 C CA . GLU A 1 211 ? 29.904 -5.459 -17.575 1.00 89.00 211 GLU A CA 1
ATOM 1637 C C . GLU A 1 211 ? 29.186 -6.003 -18.820 1.00 89.00 211 GLU A C 1
ATOM 1639 O O . GLU A 1 211 ? 29.772 -6.042 -19.900 1.00 89.00 211 GLU A O 1
ATOM 1644 N N . THR A 1 212 ? 27.928 -6.431 -18.679 1.00 86.19 212 THR A N 1
ATOM 1645 C CA . THR A 1 212 ? 27.090 -6.900 -19.794 1.00 86.19 212 THR A CA 1
ATOM 1646 C C . THR A 1 212 ? 26.557 -5.737 -20.634 1.00 86.19 212 THR A C 1
ATOM 1648 O O . THR A 1 212 ? 26.222 -5.930 -21.806 1.00 86.19 212 THR A O 1
ATOM 1651 N N . PHE A 1 213 ? 26.501 -4.536 -20.051 1.00 86.50 213 PHE A N 1
ATOM 1652 C CA . PHE A 1 213 ? 25.992 -3.339 -20.704 1.00 86.50 213 PHE A CA 1
ATOM 1653 C C . PHE A 1 213 ? 27.120 -2.587 -21.411 1.00 86.50 213 PHE A C 1
ATOM 1655 O O . PHE A 1 213 ? 28.117 -2.181 -20.812 1.00 86.50 213 PHE A O 1
ATOM 1662 N N . THR A 1 214 ? 26.939 -2.373 -22.707 1.00 87.75 214 THR A N 1
ATOM 1663 C CA . THR A 1 214 ? 27.693 -1.419 -23.512 1.00 87.75 214 THR A CA 1
ATOM 1664 C C . THR A 1 214 ? 26.724 -0.384 -24.060 1.00 87.75 214 THR A C 1
ATOM 1666 O O . THR A 1 214 ? 25.527 -0.633 -24.198 1.00 87.75 214 THR A O 1
ATOM 1669 N N . LYS A 1 215 ? 27.248 0.784 -24.432 1.00 81.75 215 LYS A N 1
ATOM 1670 C CA . LYS A 1 215 ? 26.431 1.862 -24.999 1.00 81.75 215 LYS A CA 1
ATOM 1671 C C . LYS A 1 215 ? 25.675 1.426 -26.265 1.00 81.75 215 LYS A C 1
ATOM 1673 O O . LYS A 1 215 ? 24.664 2.015 -26.618 1.00 81.75 215 LYS A O 1
ATOM 1678 N N . GLU A 1 216 ? 26.188 0.424 -26.971 1.00 86.31 216 GLU A N 1
ATOM 1679 C CA . GLU A 1 216 ? 25.638 -0.088 -28.223 1.00 86.31 216 GLU A CA 1
ATOM 1680 C C . GLU A 1 216 ? 24.591 -1.197 -28.038 1.00 86.31 216 GLU A C 1
ATOM 1682 O O . GLU A 1 216 ? 23.864 -1.475 -28.990 1.00 86.31 216 GLU A O 1
ATOM 1687 N N . ASN A 1 217 ? 24.520 -1.856 -26.872 1.00 89.44 217 ASN A N 1
ATOM 1688 C CA . ASN A 1 217 ? 23.613 -2.990 -26.643 1.00 89.44 217 ASN A CA 1
ATOM 1689 C C . ASN A 1 217 ? 22.553 -2.750 -25.553 1.00 89.44 217 ASN A C 1
ATOM 1691 O O . ASN A 1 217 ? 21.602 -3.525 -25.487 1.00 89.44 217 ASN A O 1
ATOM 1695 N N . GLU A 1 218 ? 22.697 -1.705 -24.732 1.00 85.06 218 GLU A N 1
ATOM 1696 C CA . GLU A 1 218 ? 21.817 -1.412 -23.594 1.00 85.06 218 GLU A CA 1
ATOM 1697 C C . GLU A 1 218 ? 20.344 -1.311 -24.012 1.00 85.06 218 GLU A C 1
ATOM 1699 O O . GLU A 1 218 ? 19.507 -2.017 -23.449 1.00 85.06 218 GLU A O 1
ATOM 1704 N N . ASP A 1 219 ? 20.054 -0.546 -25.069 1.00 87.25 219 ASP A N 1
ATOM 1705 C CA . ASP A 1 219 ? 18.697 -0.374 -25.606 1.00 87.25 219 ASP A CA 1
ATOM 1706 C C . ASP A 1 219 ? 18.090 -1.710 -26.065 1.00 87.25 219 ASP A C 1
ATOM 1708 O O . ASP A 1 219 ? 16.936 -2.018 -25.783 1.00 87.25 219 ASP A O 1
ATOM 1712 N N . GLN A 1 220 ? 18.878 -2.555 -26.738 1.00 90.56 220 GLN A N 1
ATOM 1713 C CA . GLN A 1 220 ? 18.398 -3.855 -27.213 1.00 90.56 220 GLN A CA 1
ATOM 1714 C C . GLN A 1 220 ? 18.132 -4.815 -26.046 1.00 90.56 220 GLN A C 1
ATOM 1716 O O . GLN A 1 220 ? 17.152 -5.560 -26.066 1.00 90.56 220 GLN A O 1
ATOM 1721 N N . ILE A 1 221 ? 18.979 -4.786 -25.014 1.00 88.19 221 ILE A N 1
ATOM 1722 C CA . ILE A 1 221 ? 18.785 -5.584 -23.800 1.00 88.19 221 ILE A CA 1
ATOM 1723 C C . ILE A 1 221 ? 17.519 -5.120 -23.069 1.00 88.19 221 ILE A C 1
ATOM 1725 O O . ILE A 1 221 ? 16.716 -5.961 -22.669 1.00 88.19 221 ILE A O 1
ATOM 1729 N N . ALA A 1 222 ? 17.293 -3.814 -22.920 1.00 85.06 222 ALA A N 1
ATOM 1730 C CA . ALA A 1 222 ? 16.068 -3.288 -22.316 1.00 85.06 222 ALA A CA 1
ATOM 1731 C C . ALA A 1 222 ? 14.821 -3.715 -23.113 1.00 85.06 222 ALA A C 1
ATOM 1733 O O . ALA A 1 222 ? 13.883 -4.286 -22.533 1.00 85.06 222 ALA A O 1
ATOM 1734 N N . ALA A 1 223 ? 14.863 -3.551 -24.441 1.00 87.81 223 ALA A N 1
ATOM 1735 C CA . ALA A 1 223 ? 13.800 -3.931 -25.368 1.00 87.81 223 ALA A CA 1
ATOM 1736 C C . ALA A 1 223 ? 13.399 -5.407 -25.241 1.00 87.81 223 ALA A C 1
ATOM 1738 O O . ALA A 1 223 ? 12.213 -5.749 -25.129 1.00 87.81 223 ALA A O 1
ATOM 1739 N N . ASP A 1 224 ? 14.396 -6.292 -25.208 1.00 88.44 224 ASP A N 1
ATOM 1740 C CA . ASP A 1 224 ? 14.189 -7.735 -25.128 1.00 88.44 224 ASP A CA 1
ATOM 1741 C C . ASP A 1 224 ? 13.715 -8.193 -23.750 1.00 88.44 224 ASP A C 1
ATOM 1743 O O . ASP A 1 224 ? 12.983 -9.187 -23.657 1.00 88.44 224 ASP A O 1
ATOM 1747 N N . MET A 1 225 ? 14.109 -7.492 -22.689 1.00 89.88 225 MET A N 1
ATOM 1748 C CA . MET A 1 225 ? 13.852 -7.915 -21.316 1.00 89.88 225 MET A CA 1
ATOM 1749 C C . MET A 1 225 ? 12.513 -7.412 -20.797 1.00 89.88 225 MET A C 1
ATOM 1751 O O . MET A 1 225 ? 11.711 -8.223 -20.332 1.00 89.88 225 MET A O 1
ATOM 1755 N N . TYR A 1 226 ? 12.243 -6.107 -20.871 1.00 88.94 226 TYR A N 1
ATOM 1756 C CA . TYR A 1 226 ? 11.057 -5.535 -20.230 1.00 88.94 226 TYR A CA 1
ATOM 1757 C C . TYR A 1 226 ? 10.277 -4.534 -21.087 1.00 88.94 226 TYR A C 1
ATOM 1759 O O . TYR A 1 226 ? 9.054 -4.507 -20.936 1.00 88.94 226 TYR A O 1
ATOM 1767 N N . GLU A 1 227 ? 10.892 -3.770 -22.001 1.00 88.12 227 GLU A N 1
ATOM 1768 C CA . GLU A 1 227 ? 10.159 -2.694 -22.704 1.00 88.12 227 GLU A CA 1
ATOM 1769 C C . GLU A 1 227 ? 9.029 -3.252 -23.573 1.00 88.12 227 GLU A C 1
ATOM 1771 O O . GLU A 1 227 ? 7.915 -2.747 -23.522 1.00 88.12 227 GLU A O 1
ATOM 1776 N N . LYS A 1 228 ? 9.225 -4.392 -24.252 1.00 91.69 228 LYS A N 1
ATOM 1777 C CA . LYS A 1 228 ? 8.142 -5.054 -25.013 1.00 91.69 228 LYS A CA 1
ATOM 1778 C C . LYS A 1 228 ? 6.912 -5.398 -24.159 1.00 91.69 228 LYS A C 1
ATOM 1780 O O . LYS A 1 228 ? 5.788 -5.480 -24.657 1.00 91.69 228 LYS A O 1
ATOM 1785 N N . HIS A 1 229 ? 7.122 -5.675 -22.871 1.00 92.50 229 HIS A N 1
ATOM 1786 C CA . HIS A 1 229 ? 6.049 -5.957 -21.922 1.00 92.50 229 HIS A CA 1
ATOM 1787 C C . HIS A 1 229 ? 5.453 -4.661 -21.377 1.00 92.50 229 HIS A C 1
ATOM 1789 O O . HIS A 1 229 ? 4.240 -4.592 -21.191 1.00 92.50 229 HIS A O 1
ATOM 1795 N N . GLU A 1 230 ? 6.283 -3.640 -21.179 1.00 89.75 230 GLU A N 1
ATOM 1796 C CA . GLU A 1 230 ? 5.861 -2.292 -20.818 1.00 89.75 230 GLU A CA 1
ATOM 1797 C C . GLU A 1 230 ? 4.955 -1.672 -21.887 1.00 89.75 230 GLU A C 1
ATOM 1799 O O . GLU A 1 230 ? 3.854 -1.225 -21.569 1.00 89.75 230 GLU A O 1
ATOM 1804 N N . ASP A 1 231 ? 5.356 -1.728 -23.155 1.00 90.00 231 ASP A N 1
ATOM 1805 C CA . ASP A 1 231 ? 4.585 -1.250 -24.303 1.00 90.00 231 ASP A CA 1
ATOM 1806 C C . ASP A 1 231 ? 3.244 -1.969 -24.395 1.00 90.00 231 ASP A C 1
ATOM 1808 O O . ASP A 1 231 ? 2.186 -1.344 -24.481 1.00 90.00 231 ASP A O 1
ATOM 1812 N N . ALA A 1 232 ? 3.256 -3.296 -24.254 1.00 91.62 232 ALA A N 1
ATOM 1813 C CA . ALA A 1 232 ? 2.034 -4.087 -24.248 1.00 91.62 232 ALA A CA 1
ATOM 1814 C C . ALA A 1 232 ? 1.089 -3.739 -23.081 1.00 91.62 232 ALA A C 1
ATOM 1816 O O . ALA A 1 232 ? -0.121 -3.960 -23.190 1.00 91.62 232 ALA A O 1
ATOM 1817 N N . LEU A 1 233 ? 1.620 -3.242 -21.959 1.00 92.50 233 LEU A N 1
ATOM 1818 C CA . LEU A 1 233 ? 0.822 -2.720 -20.853 1.00 92.50 233 LEU A CA 1
ATOM 1819 C C . LEU A 1 233 ? 0.342 -1.293 -21.134 1.00 92.50 233 LEU A C 1
ATOM 1821 O O . LEU A 1 233 ? -0.814 -1.005 -20.848 1.00 92.50 233 LEU A O 1
ATOM 1825 N N . ARG A 1 234 ? 1.164 -0.418 -21.726 1.00 89.12 234 ARG A N 1
ATOM 1826 C CA . ARG A 1 234 ? 0.776 0.949 -22.132 1.00 89.12 234 ARG A CA 1
ATOM 1827 C C . ARG A 1 234 ? -0.362 0.933 -23.151 1.00 89.12 234 ARG A C 1
ATOM 1829 O O . ARG A 1 234 ? -1.303 1.716 -23.029 1.00 89.12 234 ARG A O 1
ATOM 1836 N N . GLU A 1 235 ? -0.327 -0.002 -24.095 1.00 91.88 235 GLU A N 1
ATOM 1837 C CA . GLU A 1 235 ? -1.346 -0.191 -25.135 1.00 91.88 235 GLU A CA 1
ATOM 1838 C C . GLU A 1 235 ? -2.648 -0.841 -24.635 1.00 91.88 235 GLU A C 1
ATOM 1840 O O . GLU A 1 235 ? -3.618 -0.961 -25.393 1.00 91.88 235 GLU A O 1
ATOM 1845 N N . TRP A 1 236 ? -2.715 -1.268 -23.371 1.00 92.06 236 TRP A N 1
ATOM 1846 C CA . TRP A 1 236 ? -3.886 -1.952 -22.833 1.00 92.06 236 TRP A CA 1
ATOM 1847 C C . TRP A 1 236 ? -5.095 -1.007 -22.700 1.00 92.06 236 TRP A C 1
ATOM 1849 O O . TRP A 1 236 ? -5.068 -0.021 -21.975 1.00 92.06 236 TRP A O 1
ATOM 1859 N N . LYS A 1 237 ? -6.217 -1.314 -23.367 1.00 89.44 237 LYS A N 1
ATOM 1860 C CA . LYS A 1 237 ? -7.422 -0.443 -23.364 1.00 89.44 237 LYS A CA 1
ATOM 1861 C C . LYS A 1 237 ? -8.615 -1.004 -22.584 1.00 89.44 237 LYS A C 1
ATOM 1863 O O . LYS A 1 237 ? -9.557 -0.265 -22.270 1.00 89.44 237 LYS A O 1
ATOM 1868 N N . GLY A 1 238 ? -8.601 -2.308 -22.309 1.00 88.44 238 GLY A N 1
ATOM 1869 C CA . GLY A 1 238 ? -9.716 -3.045 -21.709 1.00 88.44 238 GLY A CA 1
ATOM 1870 C C . GLY A 1 238 ? -9.758 -2.981 -20.181 1.00 88.44 238 GLY A C 1
ATOM 1871 O O . GLY A 1 238 ? -8.799 -2.566 -19.535 1.00 88.44 238 GLY A O 1
ATOM 1872 N N . ALA A 1 239 ? -10.869 -3.434 -19.599 1.00 90.00 239 ALA A N 1
ATOM 1873 C CA . ALA A 1 239 ? -10.935 -3.735 -18.169 1.00 90.00 239 ALA A CA 1
ATOM 1874 C C . ALA A 1 239 ? -9.986 -4.889 -17.813 1.00 90.00 239 ALA A C 1
ATOM 1876 O O . ALA A 1 239 ? -9.675 -5.730 -18.665 1.00 90.00 239 ALA A O 1
ATOM 1877 N N . ALA A 1 240 ? -9.555 -4.962 -16.554 1.00 90.19 240 ALA A N 1
ATOM 1878 C CA . ALA A 1 240 ? -8.921 -6.172 -16.051 1.00 90.19 240 ALA A CA 1
ATOM 1879 C C . ALA A 1 240 ? -9.905 -7.359 -16.188 1.00 90.19 240 ALA A C 1
ATOM 1881 O O . ALA A 1 240 ? -11.072 -7.219 -15.826 1.00 90.19 240 ALA A O 1
ATOM 1882 N N . PRO A 1 241 ? -9.493 -8.526 -16.714 1.00 86.06 241 PRO A N 1
ATOM 1883 C CA . PRO A 1 241 ? -10.407 -9.658 -16.918 1.00 86.06 241 PRO A CA 1
ATOM 1884 C C . PRO A 1 241 ? -10.868 -10.350 -15.626 1.00 86.06 241 PRO A C 1
ATOM 1886 O O . PRO A 1 241 ? -11.862 -11.094 -15.639 1.00 86.06 241 PRO A O 1
ATOM 1889 N N . THR A 1 242 ? -10.109 -10.162 -14.542 1.00 85.56 242 THR A N 1
ATOM 1890 C CA . THR A 1 242 ? -10.324 -10.782 -13.232 1.00 85.56 242 THR A CA 1
ATOM 1891 C C . THR A 1 242 ? -10.010 -9.813 -12.093 1.00 85.56 242 THR A C 1
ATOM 1893 O O . THR A 1 242 ? -9.304 -8.814 -12.272 1.00 85.56 242 THR A O 1
ATOM 1896 N N . ARG A 1 243 ? -10.486 -10.159 -10.890 1.00 84.06 243 ARG A N 1
ATOM 1897 C CA . ARG A 1 243 ? -10.153 -9.459 -9.645 1.00 84.06 243 ARG A CA 1
ATOM 1898 C C . ARG A 1 243 ? -8.650 -9.453 -9.405 1.00 84.06 243 ARG A C 1
ATOM 1900 O O . ARG A 1 243 ? -8.088 -8.433 -9.022 1.00 84.06 243 ARG A O 1
ATOM 1907 N N . GLU A 1 244 ? -8.005 -10.591 -9.618 1.00 85.38 244 GLU A N 1
ATOM 1908 C CA . GLU A 1 244 ? -6.573 -10.764 -9.418 1.00 85.38 244 GLU A CA 1
ATOM 1909 C C . GLU A 1 244 ? -5.774 -9.872 -10.374 1.00 85.38 244 GLU A C 1
ATOM 1911 O O . GLU A 1 244 ? -4.823 -9.230 -9.937 1.00 85.38 244 GLU A O 1
ATOM 1916 N N . GLY A 1 245 ? -6.184 -9.760 -11.640 1.00 88.00 245 GLY A N 1
ATOM 1917 C CA . GLY A 1 245 ? -5.577 -8.837 -12.603 1.00 88.00 245 GLY A CA 1
ATOM 1918 C C . GLY A 1 245 ? -5.747 -7.374 -12.214 1.00 88.00 245 GLY A C 1
ATOM 1919 O O . GLY A 1 245 ? -4.788 -6.609 -12.292 1.00 88.00 245 GLY A O 1
ATOM 1920 N N . ALA A 1 246 ? -6.929 -6.987 -11.723 1.00 89.38 246 ALA A N 1
ATOM 1921 C CA . ALA A 1 246 ? -7.172 -5.630 -11.232 1.00 89.38 246 ALA A CA 1
ATOM 1922 C C . ALA A 1 246 ? -6.280 -5.294 -10.024 1.00 89.38 246 ALA A C 1
ATOM 1924 O O . ALA A 1 246 ? -5.690 -4.216 -9.963 1.00 89.38 246 ALA A O 1
ATOM 1925 N N . ILE A 1 247 ? -6.134 -6.232 -9.082 1.00 88.31 247 ILE A N 1
ATOM 1926 C CA . ILE A 1 247 ? -5.261 -6.072 -7.911 1.00 88.31 247 ILE A CA 1
ATOM 1927 C C . ILE A 1 247 ? -3.795 -5.943 -8.336 1.00 88.31 247 ILE A C 1
ATOM 1929 O O . ILE A 1 247 ? -3.093 -5.064 -7.840 1.00 88.31 247 ILE A O 1
ATOM 1933 N N . GLU A 1 248 ? -3.317 -6.795 -9.244 1.00 93.25 248 GLU A N 1
ATOM 1934 C CA . GLU A 1 248 ? -1.928 -6.728 -9.712 1.00 93.25 248 GLU A CA 1
ATOM 1935 C C . GLU A 1 248 ? -1.636 -5.437 -10.486 1.00 93.25 248 GLU A C 1
ATOM 1937 O O . GLU A 1 248 ? -0.553 -4.873 -10.321 1.00 93.25 248 GLU A O 1
ATOM 1942 N N . ALA A 1 249 ? -2.606 -4.909 -11.240 1.00 91.75 249 ALA A N 1
ATOM 1943 C CA . ALA A 1 249 ? -2.482 -3.611 -11.900 1.00 91.75 249 ALA A CA 1
ATOM 1944 C C . ALA A 1 249 ? -2.322 -2.465 -10.889 1.00 91.75 249 ALA A C 1
ATOM 1946 O O . ALA A 1 249 ? -1.458 -1.609 -11.069 1.00 91.75 249 ALA A O 1
ATOM 1947 N N . LEU A 1 250 ? -3.092 -2.476 -9.794 1.00 90.81 250 LEU A N 1
ATOM 1948 C CA . LEU A 1 250 ? -2.973 -1.479 -8.723 1.00 90.81 250 LEU A CA 1
ATOM 1949 C C . LEU A 1 250 ? -1.643 -1.579 -7.969 1.00 90.81 250 LEU A C 1
ATOM 1951 O O . LEU A 1 250 ? -1.059 -0.553 -7.633 1.00 90.81 250 LEU A O 1
ATOM 1955 N N . LYS A 1 251 ? -1.135 -2.792 -7.723 1.00 90.44 251 LYS A N 1
ATOM 1956 C CA . LYS A 1 251 ? 0.191 -2.968 -7.110 1.00 90.44 251 LYS A CA 1
ATOM 1957 C C . LYS A 1 251 ? 1.288 -2.401 -8.003 1.00 90.44 251 LYS A C 1
ATOM 1959 O O . LYS A 1 251 ? 2.090 -1.598 -7.538 1.00 90.44 251 LYS A O 1
ATOM 1964 N N . LEU A 1 252 ? 1.289 -2.766 -9.286 1.00 89.19 252 LEU A N 1
ATOM 1965 C CA . LEU A 1 252 ? 2.286 -2.260 -10.225 1.00 89.19 252 LEU A CA 1
ATOM 1966 C C . LEU A 1 252 ? 2.194 -0.732 -10.357 1.00 89.19 252 LEU A C 1
ATOM 1968 O O . LEU A 1 252 ? 3.212 -0.051 -10.342 1.00 89.19 252 LEU A O 1
ATOM 1972 N N . PHE A 1 253 ? 0.981 -0.178 -10.380 1.00 85.94 253 PHE A N 1
ATOM 1973 C CA . PHE A 1 253 ? 0.750 1.266 -10.352 1.00 85.94 253 PHE A CA 1
ATOM 1974 C C . PHE A 1 253 ? 1.419 1.966 -9.156 1.00 85.94 253 PHE A C 1
ATOM 1976 O O . PHE A 1 253 ? 1.914 3.076 -9.312 1.00 85.94 253 PHE A O 1
ATOM 1983 N N . THR A 1 254 ? 1.463 1.333 -7.978 1.00 80.94 254 THR A N 1
ATOM 1984 C CA . THR A 1 254 ? 2.159 1.891 -6.801 1.00 80.94 254 THR A CA 1
ATOM 1985 C C . THR A 1 254 ? 3.680 1.728 -6.830 1.00 80.94 254 THR A C 1
ATOM 1987 O O . THR A 1 254 ? 4.367 2.387 -6.054 1.00 80.94 254 THR A O 1
ATOM 1990 N N . GLU A 1 255 ? 4.200 0.839 -7.678 1.00 80.81 255 GLU A N 1
ATOM 1991 C CA . GLU A 1 255 ? 5.631 0.528 -7.803 1.00 80.81 255 GLU A CA 1
ATOM 1992 C C . GLU A 1 255 ? 6.332 1.375 -8.870 1.00 80.81 255 GLU A C 1
ATOM 1994 O O . GLU A 1 255 ? 7.532 1.618 -8.759 1.00 80.81 255 GLU A O 1
ATOM 1999 N N . ILE A 1 256 ? 5.607 1.793 -9.912 1.00 76.81 256 ILE A N 1
ATOM 2000 C CA . ILE A 1 256 ? 6.146 2.654 -10.968 1.00 76.81 256 ILE A CA 1
ATOM 2001 C C . ILE A 1 256 ? 6.355 4.052 -10.384 1.00 76.81 256 ILE A C 1
ATOM 2003 O O . ILE A 1 256 ? 5.436 4.625 -9.796 1.00 76.81 256 ILE A O 1
ATOM 2007 N N . ASP A 1 257 ? 7.564 4.593 -10.536 1.00 58.25 257 ASP A N 1
ATOM 2008 C CA . ASP A 1 257 ? 7.921 5.889 -9.969 1.00 58.25 257 ASP A CA 1
ATOM 2009 C C . ASP A 1 257 ? 7.075 6.994 -10.626 1.00 58.25 257 ASP A C 1
ATOM 2011 O O . ASP A 1 257 ? 7.155 7.261 -11.825 1.00 58.25 257 ASP A O 1
ATOM 2015 N N . VAL A 1 258 ? 6.201 7.618 -9.835 1.00 50.25 258 VAL A N 1
ATOM 2016 C CA . VAL A 1 258 ? 5.125 8.525 -10.289 1.00 50.25 258 VAL A CA 1
ATOM 2017 C C . VAL A 1 258 ? 5.675 9.891 -10.756 1.00 50.25 258 VAL A C 1
ATOM 2019 O O . VAL A 1 258 ? 4.913 10.802 -11.074 1.00 50.25 258 VAL A O 1
ATOM 2022 N N . PHE A 1 259 ? 7.001 10.058 -10.799 1.00 41.81 259 PHE A N 1
ATOM 2023 C CA . PHE A 1 259 ? 7.669 11.348 -10.987 1.00 41.81 259 PHE A CA 1
ATOM 2024 C C . PHE A 1 259 ? 8.322 11.568 -12.363 1.00 41.81 259 PHE A C 1
ATOM 2026 O O . PHE A 1 259 ? 8.731 12.696 -12.631 1.00 41.81 259 PHE A O 1
ATOM 2033 N N . GLU A 1 260 ? 8.380 10.573 -13.258 1.00 48.50 260 GLU A N 1
ATOM 2034 C CA . GLU A 1 260 ? 9.024 10.730 -14.584 1.00 48.50 260 GLU A CA 1
ATOM 2035 C C . GLU A 1 260 ? 8.086 11.150 -15.729 1.00 48.50 260 GLU A C 1
ATOM 2037 O O . GLU A 1 260 ? 8.536 11.483 -16.823 1.00 48.50 260 GLU A O 1
ATOM 2042 N N . GLY A 1 261 ? 6.781 11.239 -15.489 1.00 47.69 261 GLY A N 1
ATOM 2043 C CA . GLY A 1 261 ? 5.834 11.755 -16.471 1.00 47.69 261 GLY A CA 1
ATOM 2044 C C . GLY A 1 261 ? 4.618 12.327 -15.773 1.00 47.69 261 GLY A C 1
ATOM 2045 O O . GLY A 1 261 ? 4.073 11.698 -14.870 1.00 47.69 261 GLY A O 1
ATOM 2046 N N . ASP A 1 262 ? 4.210 13.531 -16.174 1.00 45.75 262 ASP A N 1
ATOM 2047 C CA . ASP A 1 262 ? 2.996 14.180 -15.687 1.00 45.75 262 ASP A CA 1
ATOM 2048 C C . ASP A 1 262 ? 1.847 13.157 -15.682 1.00 45.75 262 ASP A C 1
ATOM 2050 O O . ASP A 1 262 ? 1.460 12.642 -16.733 1.00 45.75 262 ASP A O 1
ATOM 2054 N N . PHE A 1 263 ? 1.315 12.840 -14.498 1.00 48.69 263 PHE A N 1
ATOM 2055 C CA . PHE A 1 263 ? 0.231 11.871 -14.269 1.00 48.69 263 PHE A CA 1
ATOM 2056 C C . PHE A 1 263 ? -1.038 12.182 -15.090 1.00 48.69 263 PHE A C 1
ATOM 2058 O O . PHE A 1 263 ? -1.982 11.393 -15.145 1.00 48.69 263 PHE A O 1
ATOM 2065 N N . ARG A 1 264 ? -1.077 13.374 -15.694 1.00 49.53 264 ARG A N 1
ATOM 2066 C CA . ARG A 1 264 ? -2.137 13.905 -16.552 1.00 49.53 264 ARG A CA 1
ATOM 2067 C C . ARG A 1 264 ? -1.878 13.720 -18.048 1.00 49.53 264 ARG A C 1
ATOM 2069 O O . ARG A 1 264 ? -2.740 14.095 -18.834 1.00 49.53 264 ARG A O 1
ATOM 2076 N N . SER A 1 265 ? -0.720 13.194 -18.444 1.00 57.50 265 SER A N 1
ATOM 2077 C CA . SER A 1 265 ? -0.432 12.886 -19.844 1.00 57.50 265 SER A CA 1
ATOM 2078 C C . SER A 1 265 ? -1.126 11.587 -20.252 1.00 57.50 265 SER A C 1
ATOM 2080 O O . SER A 1 265 ? -1.004 10.553 -19.589 1.00 57.50 265 SER A O 1
ATOM 2082 N N . ASP A 1 266 ? -1.897 11.669 -21.334 1.00 60.38 266 ASP A N 1
ATOM 2083 C CA . ASP A 1 266 ? -2.604 10.523 -21.886 1.00 60.38 266 ASP A CA 1
ATOM 2084 C C . ASP A 1 266 ? -1.617 9.468 -22.408 1.00 60.38 266 ASP A C 1
ATOM 2086 O O . ASP A 1 266 ? -0.673 9.789 -23.131 1.00 60.38 266 ASP A O 1
ATOM 2090 N N . GLY A 1 267 ? -1.845 8.199 -22.057 1.00 63.47 267 GLY A N 1
ATOM 2091 C CA . GLY A 1 267 ? -1.051 7.062 -22.543 1.00 63.47 267 GLY A CA 1
ATOM 2092 C C . GLY A 1 267 ? 0.124 6.653 -21.650 1.00 63.47 267 GLY A C 1
ATOM 2093 O O . GLY A 1 267 ? 0.966 5.860 -22.075 1.00 63.47 267 GLY A O 1
ATOM 2094 N N . THR A 1 268 ? 0.198 7.153 -20.412 1.00 80.19 268 THR A N 1
ATOM 2095 C CA . THR A 1 268 ? 1.177 6.646 -19.438 1.00 80.19 268 THR A CA 1
ATOM 2096 C C . THR A 1 268 ? 0.795 5.255 -18.939 1.00 80.19 268 THR A C 1
ATOM 2098 O O . THR A 1 268 ? -0.382 4.938 -18.749 1.00 80.19 268 THR A O 1
ATOM 2101 N N . LEU A 1 269 ? 1.805 4.433 -18.637 1.00 84.62 269 LEU A N 1
ATOM 2102 C CA . LEU A 1 269 ? 1.610 3.110 -18.041 1.00 84.62 269 LEU A CA 1
ATOM 2103 C C . LEU A 1 269 ? 0.760 3.182 -16.760 1.00 84.62 269 LEU A C 1
ATOM 2105 O O . LEU A 1 269 ? -0.167 2.395 -16.575 1.00 84.62 269 LEU A O 1
ATOM 2109 N N . ALA A 1 270 ? 1.025 4.176 -15.908 1.00 82.94 270 ALA A N 1
ATOM 2110 C CA . ALA A 1 270 ? 0.282 4.398 -14.672 1.00 82.94 270 ALA A CA 1
ATOM 2111 C C . ALA A 1 270 ? -1.213 4.672 -14.926 1.00 82.94 270 ALA A C 1
ATOM 2113 O O . ALA A 1 270 ? -2.075 4.082 -14.267 1.00 82.94 270 ALA A O 1
ATOM 2114 N N . GLN A 1 271 ? -1.543 5.525 -15.903 1.00 83.75 271 GLN A N 1
ATOM 2115 C CA . GLN A 1 271 ? -2.932 5.798 -16.277 1.00 83.75 271 GLN A CA 1
ATOM 2116 C C . GLN A 1 271 ? -3.618 4.536 -16.811 1.00 83.75 271 GLN A C 1
ATOM 2118 O O . GLN A 1 271 ? -4.745 4.238 -16.407 1.00 83.75 271 GLN A O 1
ATOM 2123 N N . THR A 1 272 ? -2.938 3.766 -17.663 1.00 88.44 272 THR A N 1
ATOM 2124 C CA . THR A 1 272 ? -3.486 2.532 -18.233 1.00 88.44 272 THR A CA 1
ATOM 2125 C C . THR A 1 272 ? -3.812 1.492 -17.157 1.00 88.44 272 THR A C 1
ATOM 2127 O O . THR A 1 272 ? -4.929 0.966 -17.128 1.00 88.44 272 THR A O 1
ATOM 2130 N N . LEU A 1 273 ? -2.897 1.246 -16.216 1.00 90.06 273 LEU A N 1
ATOM 2131 C CA . LEU A 1 273 ? -3.118 0.310 -15.105 1.00 90.06 273 LEU A CA 1
ATOM 2132 C C . LEU A 1 273 ? -4.284 0.751 -14.210 1.00 90.06 273 LEU A C 1
ATOM 2134 O O . LEU A 1 273 ? -5.131 -0.069 -13.841 1.00 90.06 273 LEU A O 1
ATOM 2138 N N . ARG A 1 274 ? -4.379 2.056 -13.917 1.00 88.50 274 ARG A N 1
ATOM 2139 C CA . ARG A 1 274 ? -5.495 2.628 -13.151 1.00 88.50 274 ARG A CA 1
ATOM 2140 C C . ARG A 1 274 ? -6.830 2.406 -13.859 1.00 88.50 274 ARG A C 1
ATOM 2142 O O . ARG A 1 274 ? -7.789 1.975 -13.227 1.00 88.50 274 ARG A O 1
ATOM 2149 N N . LEU A 1 275 ? -6.904 2.697 -15.159 1.00 89.75 275 LEU A N 1
ATOM 2150 C CA . LEU A 1 275 ? -8.130 2.541 -15.947 1.00 89.75 275 LEU A CA 1
ATOM 2151 C C . LEU A 1 275 ? -8.553 1.076 -16.072 1.00 89.75 275 LEU A C 1
ATOM 2153 O O . LEU A 1 275 ? -9.744 0.787 -15.976 1.00 89.75 275 LEU A O 1
ATOM 2157 N N . ALA A 1 276 ? -7.609 0.150 -16.248 1.00 91.00 276 ALA A N 1
ATOM 2158 C CA . ALA A 1 276 ? -7.915 -1.276 -16.310 1.00 91.00 276 ALA A CA 1
ATOM 2159 C C . ALA A 1 276 ? -8.563 -1.777 -15.006 1.00 91.00 276 ALA A C 1
ATOM 2161 O O . ALA A 1 276 ? -9.559 -2.504 -15.055 1.00 91.00 276 ALA A O 1
ATOM 2162 N N . ALA A 1 277 ? -8.040 -1.352 -13.851 1.00 91.31 277 ALA A N 1
ATOM 2163 C CA . ALA A 1 277 ? -8.599 -1.692 -12.545 1.00 91.31 277 ALA A CA 1
ATOM 2164 C C . ALA A 1 277 ? -9.955 -1.013 -12.287 1.00 91.31 277 ALA A C 1
ATOM 2166 O O . ALA A 1 277 ? -10.891 -1.681 -11.853 1.00 91.31 277 ALA A O 1
ATOM 2167 N N . LEU A 1 278 ? -10.091 0.282 -12.597 1.00 88.50 278 LEU A N 1
ATOM 2168 C CA . LEU A 1 278 ? -11.350 1.018 -12.420 1.00 88.50 278 LEU A CA 1
ATOM 2169 C C . LEU A 1 278 ? -12.482 0.422 -13.259 1.00 88.50 278 LEU A C 1
ATOM 2171 O O . LEU A 1 278 ? -13.527 0.103 -12.708 1.00 88.50 278 LEU A O 1
ATOM 2175 N N . LYS A 1 279 ? -12.249 0.161 -14.550 1.00 87.00 279 LYS A N 1
ATOM 2176 C CA . LYS A 1 279 ? -13.260 -0.451 -15.428 1.00 87.00 279 LYS A CA 1
ATOM 2177 C C . LYS A 1 279 ? -13.691 -1.841 -14.958 1.00 87.00 279 LYS A C 1
ATOM 2179 O O . LYS A 1 279 ? -14.826 -2.240 -15.194 1.00 87.00 279 LYS A O 1
ATOM 2184 N N . TYR A 1 280 ? -12.790 -2.598 -14.326 1.00 87.00 280 TYR A N 1
ATOM 2185 C CA . TYR A 1 280 ? -13.160 -3.873 -13.714 1.00 87.00 280 TYR A CA 1
ATOM 2186 C C . TYR A 1 280 ? -14.122 -3.664 -12.542 1.00 87.00 280 TYR A C 1
ATOM 2188 O O . TYR A 1 280 ? -15.129 -4.358 -12.470 1.00 87.00 280 TYR A O 1
ATOM 2196 N N . LEU A 1 281 ? -13.839 -2.698 -11.663 1.00 81.62 281 LEU A N 1
ATOM 2197 C CA . LEU A 1 281 ? -14.690 -2.378 -10.513 1.00 81.62 281 LEU A CA 1
ATOM 2198 C C . LEU A 1 281 ? -16.054 -1.816 -10.938 1.00 81.62 281 LEU A C 1
ATOM 2200 O O . LEU A 1 281 ? -17.070 -2.284 -10.440 1.00 81.62 281 LEU A O 1
ATOM 2204 N N . GLU A 1 282 ? -16.087 -0.896 -11.903 1.00 79.12 282 GLU A N 1
ATOM 2205 C CA . GLU A 1 282 ? -17.326 -0.362 -12.493 1.00 79.12 282 GLU A CA 1
ATOM 2206 C C . GLU A 1 282 ? -18.163 -1.477 -13.142 1.00 79.12 282 GLU A C 1
ATOM 2208 O O . GLU A 1 282 ? -19.382 -1.518 -13.013 1.00 79.12 282 GLU A O 1
ATOM 2213 N N . GLY A 1 283 ? -17.511 -2.451 -13.787 1.00 74.31 283 GLY A N 1
ATOM 2214 C CA . GLY A 1 283 ? -18.182 -3.622 -14.355 1.00 74.31 283 GLY A CA 1
ATOM 2215 C C . GLY A 1 283 ? -18.837 -4.550 -13.322 1.00 74.31 283 GLY A C 1
ATOM 2216 O O . GLY A 1 283 ? -19.669 -5.375 -13.700 1.00 74.31 283 GLY A O 1
ATOM 2217 N N . LEU A 1 284 ? -18.498 -4.431 -12.032 1.00 64.56 284 LEU A N 1
ATOM 2218 C CA . LEU A 1 284 ? -19.144 -5.185 -10.952 1.00 64.56 284 LEU A CA 1
ATOM 2219 C C . LEU A 1 284 ? -20.445 -4.531 -10.468 1.00 64.56 284 LEU A C 1
ATOM 2221 O O . LEU A 1 284 ? -21.287 -5.238 -9.914 1.00 64.56 284 LEU A O 1
ATOM 2225 N N . GLU A 1 285 ? -20.654 -3.232 -10.716 1.00 50.81 285 GLU A N 1
ATOM 2226 C CA . GLU A 1 285 ? -21.849 -2.488 -10.272 1.00 50.81 285 GLU A CA 1
ATOM 2227 C C . GLU A 1 285 ? -23.157 -2.981 -10.929 1.00 50.81 285 GLU A C 1
ATOM 2229 O O . GLU A 1 285 ? -24.241 -2.622 -10.484 1.00 50.81 285 GLU A O 1
ATOM 2234 N N . GLY A 1 286 ? -23.081 -3.861 -11.938 1.00 44.19 286 GLY A N 1
ATOM 2235 C CA . GLY A 1 286 ? -24.236 -4.524 -12.563 1.00 44.19 286 GLY A CA 1
ATOM 2236 C C . GLY A 1 286 ? -24.459 -5.994 -12.175 1.00 44.19 286 GLY A C 1
ATOM 2237 O O . GLY A 1 286 ? -25.393 -6.608 -12.681 1.00 44.19 286 GLY A O 1
ATOM 2238 N N . VAL A 1 287 ? -23.607 -6.586 -11.329 1.00 43.19 287 VAL A N 1
ATOM 2239 C CA . VAL A 1 287 ? -23.699 -8.005 -10.905 1.00 43.19 287 VAL A CA 1
ATOM 2240 C C . VAL A 1 287 ? -24.238 -8.139 -9.471 1.00 43.19 287 VAL A C 1
ATOM 2242 O O . VAL A 1 287 ? -24.561 -9.238 -9.028 1.00 43.19 287 VAL A O 1
ATOM 2245 N N . VAL A 1 288 ? -24.365 -7.020 -8.750 1.00 39.25 288 VAL A N 1
ATOM 2246 C CA . VAL A 1 288 ? -24.812 -6.950 -7.345 1.00 39.25 288 VAL A CA 1
ATOM 2247 C C . VAL A 1 288 ? -26.116 -6.141 -7.217 1.00 39.25 288 VAL A C 1
ATOM 2249 O O . VAL A 1 288 ? -26.270 -5.349 -6.292 1.00 39.25 288 VAL A O 1
ATOM 2252 N N . ALA A 1 289 ? -27.043 -6.312 -8.165 1.00 35.84 289 ALA A N 1
ATOM 2253 C CA . ALA A 1 289 ? -28.403 -5.769 -8.085 1.00 35.84 289 ALA A CA 1
ATOM 2254 C C . ALA A 1 289 ? -29.420 -6.889 -7.843 1.00 35.84 289 ALA A C 1
ATOM 2256 O O . ALA A 1 289 ? -29.326 -7.920 -8.548 1.00 35.84 289 ALA A O 1
#

Secondary structure (DSSP, 8-state):
--SSSHHHHHHHTTTTSTTS-----PPPHHHH-TT-EE--SSS--EETT-S----S-HHHHHHHHHHHHHHHHHHHHHT--HHHHTHHHHHHHHHHHH--HHHHHHHHHHHHHHHHHHHHHHHS--------S-----SS-HHHHHHHHHHHHHHHHHHH-GGG-EEEEEEETTEEEEEE--TT-----HHHHHHHHHHHHHHHHHHS-GGG--TTTHHHHHIIIIIHHHHHHHT--SPPSSHHHHHHHHHHHHHS-TTSS-TTSTT-HHHHHHHHHHHHHHTTTTT--

Foldseek 3Di:
DPPVVVVVVVVVVVVVVPDPPPQQDADDCVVQQVQKDFDPDPPTDILLGHPDDDPVDLQVLLQSLQVSLVSLVVRCVSNPDPVSVCSVVNNVVSCVVDGDPSNVNSNVVNVVVVVVVVVVVVPPPDPDDDDDDDDDDDPDPPVVVVVVVVVVVVVVVCVVCVVQQFPDWDQDPVGIDTDHDDPPDDDDWPLVVLLVQQVQLVVVLVPDDPVVDDPVCNVVSNCVRHVVSLLVLLPADAAGPDPVSLVSLVVVLVVPDCPPDDPPDRSHSNVSSPNNNVRNVVVCVVVPD

Organism: Rhizobium etli (NCBI:txid29449)